Protein AF-A0A3Q9VX87-F1 (afdb_monomer)

Secondary structure (DSSP, 8-state):
-HHHHHHHHHHHHHHTT-HHHHHHHHTTEEETTEESS-TT-HHHHIIIIIHHHHHHHHHHHHHHHHHHHHHHHHHHT-----GGGGGGTTS-HHHHHHHHHHHHHHHHHHHHHHHHH-PPPGGGBGGGT-SB----HHHHHHHT-S---SS-HHHHHHHTTHHHHH-GGGGGGHHHHHHHHHHHHHHHHHHHHHTTS--HHHHHHHHHHHHHHHHHHHHHHHPPEEEE-SSSEEEEEETTEEEEEEES-S-GGG-EEEE-GGGS-HHHHHHHHHHT-PPPHHHHHHHHHHHS-TT-SEEEEEEE-

Structure (mmCIF, N/CA/C/O backbone):
data_AF-A0A3Q9VX87-F1
#
_entry.id   AF-A0A3Q9VX87-F1
#
loop_
_atom_site.group_PDB
_atom_site.id
_atom_site.type_symbol
_atom_site.label_atom_id
_atom_site.label_alt_id
_atom_site.label_comp_id
_atom_site.label_asym_id
_atom_site.label_entity_id
_atom_site.label_seq_id
_atom_site.pdbx_PDB_ins_code
_atom_site.Cartn_x
_atom_site.Cartn_y
_atom_site.Cartn_z
_atom_site.occupancy
_atom_site.B_iso_or_equiv
_atom_site.auth_seq_id
_atom_site.auth_comp_id
_atom_site.auth_asym_id
_atom_site.auth_atom_id
_atom_site.pdbx_PDB_model_num
ATOM 1 N N . MET A 1 1 ? -7.390 -12.840 5.428 1.00 57.09 1 MET A N 1
ATOM 2 C CA . MET A 1 1 ? -5.946 -12.594 5.619 1.00 57.09 1 MET A CA 1
ATOM 3 C C . MET A 1 1 ? -5.141 -13.527 4.723 1.00 57.09 1 MET A C 1
ATOM 5 O O . MET A 1 1 ? -4.412 -13.028 3.883 1.00 57.09 1 MET A O 1
ATOM 9 N N . SER A 1 2 ? -5.368 -14.841 4.815 1.00 68.62 2 SER A N 1
ATOM 10 C CA . SER A 1 2 ? -4.635 -15.887 4.084 1.00 68.62 2 SER A CA 1
ATOM 11 C C . SER A 1 2 ? -4.649 -15.715 2.561 1.00 68.62 2 SER A C 1
ATOM 13 O O . SER A 1 2 ? -3.594 -15.738 1.949 1.00 68.62 2 SER A O 1
ATOM 15 N N . ILE A 1 3 ? -5.811 -15.437 1.955 1.00 76.81 3 ILE A N 1
ATOM 16 C CA . ILE A 1 3 ? -5.935 -15.341 0.488 1.00 76.81 3 ILE A CA 1
ATOM 17 C C . ILE A 1 3 ? -5.057 -14.226 -0.093 1.00 76.81 3 ILE A C 1
ATOM 19 O O . ILE A 1 3 ? -4.325 -14.470 -1.034 1.00 76.81 3 ILE A O 1
ATOM 23 N N . ALA A 1 4 ? -5.073 -13.015 0.469 1.00 72.19 4 ALA A N 1
ATOM 24 C CA . ALA A 1 4 ? -4.311 -11.899 -0.100 1.00 72.19 4 ALA A CA 1
ATOM 25 C C . ALA A 1 4 ? -2.791 -12.082 0.025 1.00 72.19 4 ALA A C 1
ATOM 27 O O . ALA A 1 4 ? -2.058 -11.681 -0.871 1.00 72.19 4 ALA A O 1
ATOM 28 N N . LEU A 1 5 ? -2.326 -12.702 1.114 1.00 77.62 5 LEU A N 1
ATOM 29 C CA . LEU A 1 5 ? -0.911 -13.032 1.280 1.00 77.62 5 LEU A CA 1
ATOM 30 C C . LEU A 1 5 ? -0.486 -14.141 0.311 1.00 77.62 5 LEU A C 1
ATOM 32 O O . LEU A 1 5 ? 0.547 -14.015 -0.334 1.00 77.62 5 LEU A O 1
ATOM 36 N N . VAL A 1 6 ? -1.308 -15.184 0.159 1.00 82.75 6 VAL A N 1
ATOM 37 C CA . VAL A 1 6 ? -1.086 -16.239 -0.840 1.00 82.75 6 VAL A CA 1
ATOM 38 C C . VAL A 1 6 ? -1.051 -15.638 -2.240 1.00 82.75 6 VAL A C 1
ATOM 40 O O . VAL A 1 6 ? -0.129 -15.917 -2.990 1.00 82.75 6 VAL A O 1
ATOM 43 N N . MET A 1 7 ? -1.984 -14.745 -2.566 1.00 78.00 7 MET A N 1
ATOM 44 C CA . MET A 1 7 ? -1.993 -14.045 -3.848 1.00 78.00 7 MET A CA 1
ATOM 45 C C . MET A 1 7 ? -0.753 -13.169 -4.038 1.00 78.00 7 MET A C 1
ATOM 47 O O . MET A 1 7 ? -0.241 -13.132 -5.145 1.00 78.00 7 MET A O 1
ATOM 51 N N . ALA A 1 8 ? -0.234 -12.513 -2.992 1.00 80.00 8 ALA A N 1
ATOM 52 C CA . ALA A 1 8 ? 1.014 -11.750 -3.083 1.00 80.00 8 ALA A CA 1
ATOM 53 C C . ALA A 1 8 ? 2.216 -12.660 -3.390 1.00 80.00 8 ALA A C 1
ATOM 55 O O . ALA A 1 8 ? 3.060 -12.309 -4.212 1.00 80.00 8 ALA A O 1
ATOM 56 N N . ILE A 1 9 ? 2.276 -13.835 -2.754 1.00 84.00 9 ILE A N 1
ATOM 57 C CA . ILE A 1 9 ? 3.324 -14.838 -2.990 1.00 84.00 9 ILE A CA 1
ATOM 58 C C . ILE A 1 9 ? 3.208 -15.387 -4.409 1.00 84.00 9 ILE A C 1
ATOM 60 O O . ILE A 1 9 ? 4.191 -15.374 -5.136 1.00 84.00 9 ILE A O 1
ATOM 64 N N . VAL A 1 10 ? 2.010 -15.803 -4.826 1.00 82.38 10 VAL A N 1
ATOM 65 C CA . VAL A 1 10 ? 1.752 -16.279 -6.190 1.00 82.38 10 VAL A CA 1
ATOM 66 C C . VAL A 1 10 ? 2.112 -15.194 -7.199 1.00 82.38 10 VAL A C 1
ATOM 68 O O . VAL A 1 10 ? 2.897 -15.465 -8.088 1.00 82.38 10 VAL A O 1
ATOM 71 N N . ALA A 1 11 ? 1.644 -13.956 -7.018 1.00 80.25 11 ALA A N 1
ATOM 72 C CA . ALA A 1 11 ? 1.980 -12.837 -7.895 1.00 80.25 11 ALA A CA 1
ATOM 73 C C . ALA A 1 11 ? 3.488 -12.577 -7.953 1.00 80.25 11 ALA A C 1
ATOM 75 O O . ALA A 1 11 ? 4.000 -12.285 -9.023 1.00 80.25 11 ALA A O 1
ATOM 76 N N . THR A 1 12 ? 4.209 -12.719 -6.839 1.00 84.44 12 THR A N 1
ATOM 77 C CA . THR A 1 12 ? 5.676 -12.640 -6.855 1.00 84.44 12 THR A CA 1
ATOM 78 C C . THR A 1 12 ? 6.246 -13.777 -7.695 1.00 84.44 12 THR A C 1
ATOM 80 O O . THR A 1 12 ? 6.960 -13.518 -8.642 1.00 84.44 12 THR A O 1
ATOM 83 N N . LEU A 1 13 ? 5.862 -15.024 -7.434 1.00 82.44 13 LEU A N 1
ATOM 84 C CA . LEU A 1 13 ? 6.409 -16.189 -8.134 1.00 82.44 13 LEU A CA 1
ATOM 85 C C . LEU A 1 13 ? 6.035 -16.263 -9.622 1.00 82.44 13 LEU A C 1
ATOM 87 O O . LEU A 1 13 ? 6.765 -16.878 -10.392 1.00 82.44 13 LEU A O 1
ATOM 91 N N . THR A 1 14 ? 4.890 -15.704 -10.022 1.00 78.19 14 THR A N 1
ATOM 92 C CA . THR A 1 14 ? 4.376 -15.818 -11.395 1.00 78.19 14 THR A CA 1
ATOM 93 C C . THR A 1 14 ? 4.560 -14.560 -12.228 1.00 78.19 14 THR A C 1
ATOM 95 O O . THR A 1 14 ? 4.571 -14.667 -13.450 1.00 78.19 14 THR A O 1
ATOM 98 N N . LEU A 1 15 ? 4.601 -13.372 -11.610 1.00 76.06 15 LEU A N 1
ATOM 99 C CA . LEU A 1 15 ? 4.696 -12.099 -12.336 1.00 76.06 15 LEU A CA 1
ATOM 100 C C . LEU A 1 15 ? 6.095 -11.499 -12.283 1.00 76.06 15 LEU A C 1
ATOM 102 O O . LEU A 1 15 ? 6.501 -10.903 -13.278 1.00 76.06 15 LEU A O 1
ATOM 106 N N . GLU A 1 16 ? 6.817 -11.645 -11.168 1.00 75.38 16 GLU A N 1
ATOM 107 C CA . GLU A 1 16 ? 8.215 -11.216 -11.097 1.00 75.38 16 GLU A CA 1
ATOM 108 C C . GLU A 1 16 ? 9.022 -12.098 -12.055 1.00 75.38 16 GLU A C 1
ATOM 110 O O . GLU A 1 16 ? 8.957 -13.324 -11.991 1.00 75.38 16 GLU A O 1
ATOM 115 N N . HIS A 1 17 ? 9.695 -11.461 -13.011 1.00 73.50 17 HIS A N 1
ATOM 116 C CA . HIS A 1 17 ? 10.362 -12.115 -14.140 1.00 73.50 17 HIS A CA 1
ATOM 117 C C . HIS A 1 17 ? 9.442 -12.709 -15.231 1.00 73.50 17 HIS A C 1
ATOM 119 O O . HIS A 1 17 ? 9.860 -13.542 -16.037 1.00 73.50 17 HIS A O 1
ATOM 125 N N . SER A 1 18 ? 8.179 -12.279 -15.299 1.00 76.81 18 SER A N 1
ATOM 126 C CA . SER A 1 18 ? 7.284 -12.669 -16.395 1.00 76.81 18 SER A CA 1
ATOM 127 C C . SER A 1 18 ? 7.492 -11.813 -17.648 1.00 76.81 18 SER A C 1
ATOM 129 O O . SER A 1 18 ? 7.811 -10.628 -17.573 1.00 76.81 18 SER A O 1
ATOM 131 N N . GLN A 1 19 ? 7.189 -12.381 -18.820 1.00 85.19 19 GLN A N 1
ATOM 132 C CA . GLN A 1 19 ? 7.123 -11.622 -20.080 1.00 85.19 19 GLN A CA 1
ATOM 133 C C . GLN A 1 19 ? 6.122 -10.455 -20.010 1.00 85.19 19 GLN A C 1
ATOM 135 O O . GLN A 1 19 ? 6.268 -9.479 -20.735 1.00 85.19 19 GLN A O 1
ATOM 140 N N . ILE A 1 20 ? 5.136 -10.516 -19.106 1.00 89.44 20 ILE A N 1
ATOM 141 C CA . ILE A 1 20 ? 4.140 -9.455 -18.914 1.00 89.44 20 ILE A CA 1
ATOM 142 C C . ILE A 1 20 ? 4.807 -8.165 -18.424 1.00 89.44 20 ILE A C 1
ATOM 144 O O . ILE A 1 20 ? 4.447 -7.087 -18.888 1.00 89.44 20 ILE A O 1
ATOM 148 N N . ASP A 1 21 ? 5.786 -8.261 -17.520 1.00 92.75 21 ASP A N 1
ATOM 149 C CA . ASP A 1 21 ? 6.513 -7.087 -17.031 1.00 92.75 21 ASP A CA 1
ATOM 150 C C . ASP A 1 21 ? 7.258 -6.384 -18.170 1.00 92.75 21 ASP A C 1
ATOM 152 O O . ASP A 1 21 ? 7.185 -5.160 -18.286 1.00 92.75 21 ASP A O 1
ATOM 156 N N . LEU A 1 22 ? 7.904 -7.160 -19.045 1.00 93.44 22 LEU A N 1
ATOM 157 C CA . LEU A 1 22 ? 8.604 -6.639 -20.217 1.00 93.44 22 LEU A CA 1
ATOM 158 C C . LEU A 1 22 ? 7.633 -6.026 -21.230 1.00 93.44 22 LEU A C 1
ATOM 160 O O . LEU A 1 22 ? 7.837 -4.890 -21.643 1.00 93.44 22 LEU A O 1
ATOM 164 N N . MET A 1 23 ? 6.547 -6.729 -21.565 1.00 93.75 23 MET A N 1
ATOM 165 C CA . MET A 1 23 ? 5.523 -6.248 -22.502 1.00 93.75 23 MET A CA 1
ATOM 166 C C . MET A 1 23 ? 4.892 -4.929 -22.049 1.00 93.75 23 MET A C 1
ATOM 168 O O . MET A 1 23 ? 4.668 -4.035 -22.858 1.00 93.75 23 MET A O 1
ATOM 172 N N . VAL A 1 24 ? 4.586 -4.800 -20.755 1.00 95.12 24 VAL A N 1
ATOM 173 C CA . VAL A 1 24 ? 3.974 -3.581 -20.213 1.00 95.12 24 VAL A CA 1
ATOM 174 C C . VAL A 1 24 ? 4.992 -2.447 -20.112 1.00 95.12 24 VAL A C 1
ATOM 176 O O . VAL A 1 24 ? 4.632 -1.298 -20.347 1.00 95.12 24 VAL A O 1
ATOM 179 N N . ALA A 1 25 ? 6.250 -2.740 -19.771 1.00 95.19 25 ALA A N 1
ATOM 180 C CA . ALA A 1 25 ? 7.308 -1.731 -19.765 1.00 95.19 25 ALA A CA 1
ATOM 181 C C . ALA A 1 25 ? 7.586 -1.183 -21.173 1.00 95.19 25 ALA A C 1
ATOM 183 O O . ALA A 1 25 ? 7.759 0.026 -21.323 1.00 95.19 25 ALA A O 1
ATOM 184 N N . ASP A 1 26 ? 7.547 -2.045 -22.190 1.00 95.00 26 ASP A N 1
ATOM 185 C CA . ASP A 1 26 ? 7.757 -1.677 -23.593 1.00 95.00 26 ASP A CA 1
ATOM 186 C C . ASP A 1 26 ? 6.730 -0.647 -24.094 1.00 95.00 26 ASP A C 1
ATOM 188 O O . ASP A 1 26 ? 7.086 0.282 -24.809 1.00 95.00 26 ASP A O 1
ATOM 192 N N . TRP A 1 27 ? 5.478 -0.690 -23.614 1.00 96.44 27 TRP A N 1
ATOM 193 C CA . TRP A 1 27 ? 4.467 0.334 -23.937 1.00 96.44 27 TRP A CA 1
ATOM 194 C C . TRP A 1 27 ? 4.854 1.760 -23.519 1.00 96.44 27 TRP A C 1
ATOM 196 O O . TRP A 1 27 ? 4.300 2.727 -24.047 1.00 96.44 27 TRP A O 1
ATOM 206 N N . PHE A 1 28 ? 5.753 1.907 -22.543 1.00 96.19 28 PHE A N 1
ATOM 207 C CA . PHE A 1 28 ? 6.191 3.204 -22.024 1.00 96.19 28 PHE A CA 1
ATOM 208 C C . PHE A 1 28 ? 7.579 3.619 -22.506 1.00 96.19 28 PHE A C 1
ATOM 210 O O . PHE A 1 28 ? 7.980 4.766 -22.289 1.00 96.19 28 PHE A O 1
ATOM 217 N N . TYR A 1 29 ? 8.312 2.712 -23.136 1.00 96.81 29 TYR A N 1
ATOM 218 C CA . TYR A 1 29 ? 9.659 2.952 -23.611 1.00 96.81 29 TYR A CA 1
ATOM 219 C C . TYR A 1 29 ? 9.627 3.442 -25.066 1.00 96.81 29 TYR A C 1
AT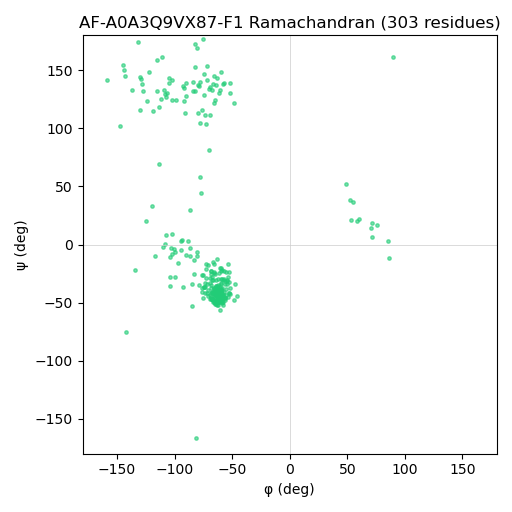OM 221 O O . TYR A 1 29 ? 8.882 2.938 -25.899 1.00 96.81 29 TYR A O 1
ATOM 229 N N . LEU A 1 30 ? 10.402 4.488 -25.362 1.00 96.00 30 LEU A N 1
ATOM 230 C CA . LEU A 1 30 ? 10.398 5.183 -26.657 1.00 96.00 30 LEU A CA 1
ATOM 231 C C . LEU A 1 30 ? 11.659 4.908 -27.495 1.00 96.00 30 LEU A C 1
ATOM 233 O O . LEU A 1 30 ? 11.784 5.449 -28.594 1.00 96.00 30 LEU A O 1
ATOM 237 N N . GLY A 1 31 ? 12.591 4.091 -26.993 1.00 93.56 31 GLY A N 1
ATOM 238 C CA . GLY A 1 31 ? 13.896 3.860 -27.617 1.00 93.56 31 GLY A CA 1
ATOM 239 C C . GLY A 1 31 ? 14.981 4.840 -27.156 1.00 93.56 31 GLY A C 1
ATOM 240 O O . GLY A 1 31 ? 14.694 5.918 -26.630 1.00 93.56 31 GLY A O 1
ATOM 241 N N . MET A 1 32 ? 16.248 4.471 -27.364 1.00 91.56 32 MET A N 1
ATOM 242 C CA . MET A 1 32 ? 17.437 5.280 -27.037 1.00 91.56 32 MET A CA 1
ATOM 243 C C . MET A 1 32 ? 17.493 5.731 -25.564 1.00 91.56 32 MET A C 1
ATOM 245 O O . MET A 1 32 ? 17.875 6.858 -25.254 1.00 91.56 32 MET A O 1
ATOM 249 N N . GLY A 1 33 ? 17.053 4.872 -24.643 1.00 89.19 33 GLY A N 1
ATOM 250 C CA . GLY A 1 33 ? 16.985 5.160 -23.206 1.00 89.19 33 GLY A CA 1
ATOM 251 C C . GLY A 1 33 ? 15.893 6.160 -22.802 1.00 89.19 33 GLY A C 1
ATOM 252 O O . GLY A 1 33 ? 15.823 6.561 -21.635 1.00 89.19 33 GLY A O 1
ATOM 253 N N . HIS A 1 34 ? 15.026 6.575 -23.730 1.00 92.62 34 HIS A N 1
ATOM 254 C CA . HIS A 1 34 ? 13.935 7.498 -23.446 1.00 92.62 34 HIS A CA 1
ATOM 255 C C . HIS A 1 34 ? 12.652 6.770 -23.043 1.00 92.62 34 HIS A C 1
ATOM 257 O O . HIS A 1 34 ? 12.254 5.764 -23.623 1.00 92.62 34 HIS A O 1
ATOM 263 N N . TRP A 1 35 ? 11.978 7.339 -22.048 1.00 95.62 35 TRP A N 1
ATOM 264 C CA . TRP A 1 35 ? 10.693 6.881 -21.528 1.00 95.62 35 TRP A CA 1
ATOM 265 C C . TRP A 1 35 ? 9.627 7.942 -21.788 1.00 95.62 35 TRP A C 1
ATOM 267 O O . TRP A 1 35 ? 9.942 9.122 -21.959 1.00 95.62 35 TRP A O 1
ATOM 277 N N . MET A 1 36 ? 8.361 7.532 -21.784 1.00 95.31 36 MET A N 1
ATOM 278 C CA . MET A 1 36 ? 7.211 8.374 -22.120 1.00 95.31 36 MET A CA 1
ATOM 279 C C . MET A 1 36 ? 7.137 9.672 -21.301 1.00 95.31 36 MET A C 1
ATOM 281 O O . MET A 1 36 ? 6.662 10.692 -21.801 1.00 95.31 36 MET A O 1
ATOM 285 N N . VAL A 1 37 ? 7.631 9.666 -20.059 1.00 93.38 37 VAL A N 1
ATOM 286 C CA . VAL A 1 37 ? 7.797 10.880 -19.250 1.00 93.38 37 VAL A CA 1
ATOM 287 C C . VAL A 1 37 ? 9.227 10.972 -18.732 1.00 93.38 37 VAL A C 1
ATOM 289 O O . VAL A 1 37 ? 9.767 10.032 -18.150 1.00 93.38 37 VAL A O 1
ATOM 292 N N . ALA A 1 38 ? 9.835 12.148 -18.886 1.00 89.06 38 ALA A N 1
ATOM 293 C CA . ALA A 1 38 ? 11.139 12.429 -18.304 1.00 89.06 38 ALA A CA 1
ATOM 294 C C . ALA A 1 38 ? 11.043 12.478 -16.771 1.00 89.06 38 ALA A C 1
ATOM 296 O O . ALA A 1 38 ? 10.202 13.187 -16.218 1.00 89.06 38 ALA A O 1
ATOM 297 N N . LYS A 1 39 ? 11.965 11.805 -16.072 1.00 82.81 39 LYS A N 1
ATOM 298 C CA . LYS A 1 39 ? 12.018 11.774 -14.594 1.00 82.81 39 LYS A CA 1
ATOM 299 C C . LYS A 1 39 ? 12.042 13.159 -13.936 1.00 82.81 39 LYS A C 1
ATOM 301 O O . LYS A 1 39 ? 11.594 13.314 -12.807 1.00 82.81 39 LYS A O 1
ATOM 306 N N . GLN A 1 40 ? 12.569 14.157 -14.641 1.00 82.31 40 GLN A N 1
ATOM 307 C CA . GLN A 1 40 ? 12.697 15.545 -14.189 1.00 82.31 40 GLN A CA 1
ATOM 308 C C . GLN A 1 40 ? 11.469 16.425 -14.486 1.00 82.31 40 GLN A C 1
ATOM 310 O O . GLN A 1 40 ? 11.490 17.625 -14.215 1.00 82.31 40 GLN A O 1
ATOM 315 N N . ALA A 1 41 ? 10.394 15.862 -15.046 1.00 88.69 41 ALA A N 1
ATOM 316 C CA . ALA A 1 41 ? 9.173 16.605 -15.327 1.00 88.69 41 ALA A CA 1
ATOM 317 C C . ALA A 1 41 ? 8.458 17.000 -14.023 1.00 88.69 41 ALA A C 1
ATOM 319 O O . ALA A 1 41 ? 7.895 16.161 -13.320 1.00 88.69 41 ALA A O 1
ATOM 320 N N . PHE A 1 42 ? 8.438 18.302 -13.726 1.00 89.50 42 PHE A N 1
ATOM 321 C CA . PHE A 1 42 ? 7.897 18.834 -12.473 1.00 89.50 42 PHE A CA 1
ATOM 322 C C . PHE A 1 42 ? 6.414 18.508 -12.252 1.00 89.50 42 PHE A C 1
ATOM 324 O O . PHE A 1 42 ? 6.038 18.066 -11.170 1.00 89.50 42 PHE A O 1
ATOM 331 N N . LEU A 1 43 ? 5.559 18.740 -13.256 1.00 91.00 43 LEU A N 1
ATOM 332 C CA . LEU A 1 43 ? 4.106 18.658 -13.070 1.00 91.00 43 LEU A CA 1
ATOM 333 C C . LEU A 1 43 ? 3.611 17.213 -12.841 1.00 91.00 43 LEU A C 1
ATOM 335 O O . LEU A 1 43 ? 2.875 17.006 -11.872 1.00 91.00 43 LEU A O 1
ATOM 339 N N . PRO A 1 44 ? 4.029 16.203 -13.635 1.00 90.88 44 PRO A N 1
ATOM 340 C CA . PRO A 1 44 ? 3.718 14.804 -13.346 1.00 90.88 44 PRO A CA 1
ATOM 341 C C . PRO A 1 44 ? 4.273 14.347 -11.996 1.00 90.88 44 PRO A C 1
ATOM 343 O O . PRO A 1 44 ? 3.554 13.694 -11.241 1.00 90.88 44 PRO A O 1
ATOM 346 N N . ASP A 1 45 ? 5.505 14.739 -11.653 1.00 90.88 45 ASP A N 1
ATOM 347 C CA . ASP A 1 45 ? 6.100 14.393 -10.363 1.00 90.88 45 ASP A CA 1
ATOM 348 C C . ASP A 1 45 ? 5.290 14.960 -9.195 1.00 90.88 45 ASP A C 1
ATOM 350 O O . ASP A 1 45 ? 4.938 14.230 -8.267 1.00 90.88 45 ASP A O 1
ATOM 354 N N . LEU A 1 46 ? 4.936 16.245 -9.255 1.00 90.94 46 LEU A N 1
ATOM 355 C CA . LEU A 1 46 ? 4.172 16.909 -8.208 1.00 90.94 46 LEU A CA 1
ATOM 356 C C . LEU A 1 46 ? 2.798 16.260 -8.016 1.00 90.94 46 LEU A C 1
ATOM 358 O O . LEU A 1 46 ? 2.412 15.977 -6.880 1.00 90.94 46 LEU A O 1
ATOM 362 N N . LEU A 1 47 ? 2.068 16.020 -9.106 1.00 91.00 47 LEU A N 1
ATOM 363 C CA . LEU A 1 47 ? 0.695 15.519 -9.048 1.00 91.00 47 LEU A CA 1
ATOM 364 C C . LEU A 1 47 ? 0.619 14.028 -8.720 1.00 91.00 47 LEU A C 1
ATOM 366 O O . LEU A 1 47 ? -0.242 13.621 -7.943 1.00 91.00 47 LEU A O 1
ATOM 370 N N . LEU A 1 48 ? 1.505 13.212 -9.290 1.00 90.88 48 LEU A N 1
ATOM 371 C CA . LEU A 1 48 ? 1.417 11.753 -9.205 1.00 90.88 48 LEU A CA 1
ATOM 372 C C . LEU A 1 48 ? 2.381 11.151 -8.182 1.00 90.88 48 LEU A C 1
ATOM 374 O O . LEU A 1 48 ? 2.275 9.963 -7.883 1.00 90.88 48 LEU A O 1
ATOM 378 N N . TYR A 1 49 ? 3.299 11.937 -7.609 1.00 90.44 49 TYR A N 1
ATOM 379 C CA . TYR A 1 49 ? 4.254 11.425 -6.631 1.00 90.44 49 TYR A CA 1
ATOM 380 C C . TYR A 1 49 ? 4.566 12.374 -5.470 1.00 90.44 49 TYR A C 1
ATOM 382 O O . TYR A 1 49 ? 4.118 12.119 -4.350 1.00 90.44 49 TYR A O 1
ATOM 390 N N . SER A 1 50 ? 5.361 13.425 -5.668 1.00 90.75 50 SER A N 1
ATOM 391 C CA . SER A 1 50 ? 5.941 14.199 -4.567 1.00 90.75 50 SER A CA 1
ATOM 392 C C . SER A 1 50 ? 4.897 14.990 -3.774 1.00 90.75 50 SER A C 1
ATOM 394 O O . SER A 1 50 ? 4.980 15.037 -2.543 1.00 90.75 50 SER A O 1
ATOM 396 N N . GLY A 1 51 ? 3.873 15.544 -4.429 1.00 92.56 51 GLY A N 1
ATOM 397 C CA . GLY A 1 51 ? 2.736 16.187 -3.762 1.00 92.56 51 GLY A CA 1
ATOM 398 C C . GLY A 1 51 ? 1.871 15.185 -2.999 1.00 92.56 51 GLY A C 1
ATOM 399 O O . GLY A 1 51 ? 1.592 15.387 -1.815 1.00 92.56 51 GLY A O 1
ATOM 400 N N . LEU A 1 52 ? 1.534 14.054 -3.627 1.00 93.81 52 LEU A N 1
ATOM 401 C CA . LEU A 1 52 ? 0.780 12.964 -2.994 1.00 93.81 52 LEU A CA 1
ATOM 402 C C . LEU A 1 52 ? 1.509 12.410 -1.760 1.00 93.81 52 LEU A C 1
ATOM 404 O O . LEU A 1 52 ? 0.911 12.247 -0.699 1.00 93.81 52 LEU A O 1
ATOM 408 N N . LYS A 1 53 ? 2.826 12.206 -1.856 1.00 93.19 53 LYS A N 1
ATOM 409 C CA . LYS A 1 53 ? 3.680 11.776 -0.742 1.00 93.19 53 LYS A CA 1
ATOM 410 C C . LYS A 1 53 ? 3.632 12.761 0.428 1.00 93.19 53 LYS A C 1
ATOM 412 O O . LYS A 1 53 ? 3.479 12.335 1.572 1.00 93.19 53 LYS A O 1
ATOM 417 N N . LYS A 1 54 ? 3.743 14.068 0.159 1.00 95.19 54 LYS A N 1
ATOM 418 C CA . LYS A 1 54 ? 3.645 15.114 1.194 1.00 95.19 54 LYS A CA 1
ATOM 419 C C . LYS A 1 54 ? 2.266 15.113 1.857 1.00 95.19 54 LYS A C 1
ATOM 421 O O . LYS A 1 54 ? 2.190 15.202 3.080 1.00 95.19 54 LYS A O 1
ATOM 426 N N . LEU A 1 55 ? 1.194 14.946 1.081 1.00 95.81 55 LEU A N 1
ATOM 427 C CA . LEU A 1 55 ? -0.172 14.867 1.603 1.00 95.81 55 LEU A CA 1
ATOM 428 C C . LEU A 1 55 ? -0.369 13.649 2.518 1.00 95.81 55 LEU A C 1
ATOM 430 O O . LEU A 1 55 ? -0.918 13.782 3.611 1.00 95.81 55 LEU A O 1
ATOM 434 N N . LEU A 1 56 ? 0.121 12.474 2.110 1.00 95.69 56 LEU A N 1
ATOM 435 C CA . LEU A 1 56 ? 0.071 11.256 2.925 1.00 95.69 56 LEU A CA 1
ATOM 436 C C . LEU A 1 56 ? 0.860 11.412 4.231 1.00 95.69 56 LEU A C 1
ATOM 438 O O . LEU A 1 56 ? 0.390 10.996 5.289 1.00 95.69 56 LEU A O 1
ATOM 442 N N . MET A 1 57 ? 2.028 12.058 4.177 1.00 96.00 57 MET A N 1
ATOM 443 C CA . MET A 1 57 ? 2.837 12.350 5.362 1.00 96.00 57 MET A CA 1
ATOM 444 C C . MET A 1 57 ? 2.131 13.332 6.307 1.00 96.00 57 MET A C 1
ATOM 446 O O . MET A 1 57 ? 2.071 13.085 7.510 1.00 96.00 57 MET A O 1
ATOM 450 N N . ALA A 1 58 ? 1.532 14.400 5.775 1.00 97.06 58 ALA A N 1
ATOM 451 C CA . ALA A 1 58 ? 0.737 15.340 6.562 1.00 97.06 58 ALA A CA 1
ATOM 452 C C . ALA A 1 58 ? -0.467 14.647 7.225 1.00 97.06 58 ALA A C 1
ATOM 454 O O . ALA A 1 58 ? -0.736 14.865 8.406 1.00 97.06 58 ALA A O 1
ATOM 455 N N . MET A 1 59 ? -1.150 13.754 6.500 1.00 96.19 59 MET A N 1
ATOM 456 C CA . MET A 1 59 ? -2.245 12.951 7.043 1.00 96.19 59 MET A CA 1
ATOM 457 C C . MET A 1 59 ? -1.766 12.019 8.166 1.00 96.19 59 MET A C 1
ATOM 459 O O . MET A 1 59 ? -2.432 11.920 9.194 1.00 96.19 59 MET A O 1
ATOM 463 N N . LEU A 1 60 ? -0.613 11.362 8.012 1.00 97.00 60 LEU A N 1
ATOM 464 C CA . LEU A 1 60 ? -0.030 10.524 9.062 1.00 97.00 60 LEU A CA 1
ATOM 465 C C . LEU A 1 60 ? 0.264 11.335 10.332 1.00 97.00 60 LEU A C 1
ATOM 467 O O . LEU A 1 60 ? -0.131 10.919 11.420 1.00 97.00 60 LEU A O 1
ATOM 471 N N . ILE A 1 61 ? 0.905 12.501 10.194 1.00 97.56 61 ILE A N 1
ATOM 472 C CA . ILE A 1 61 ? 1.197 13.401 11.321 1.00 97.56 61 ILE A CA 1
ATOM 473 C C . ILE A 1 61 ? -0.107 13.829 12.002 1.00 97.56 61 ILE A C 1
ATOM 475 O O . ILE A 1 61 ? -0.228 13.722 13.221 1.00 97.56 61 ILE A O 1
ATOM 479 N N . TYR A 1 62 ? -1.113 14.237 11.226 1.00 96.19 62 TYR A N 1
ATOM 480 C CA . TYR A 1 62 ? -2.431 14.594 11.747 1.00 96.19 62 TYR A CA 1
ATOM 481 C C . TYR A 1 62 ? -3.069 13.452 12.553 1.00 96.19 62 TYR A C 1
ATOM 483 O O . TYR A 1 62 ? -3.526 13.670 13.676 1.00 96.19 62 TYR A O 1
ATOM 491 N N . LEU A 1 63 ? -3.071 12.225 12.022 1.00 96.06 63 LEU A N 1
ATOM 492 C CA . LEU A 1 63 ? -3.641 11.059 12.705 1.00 96.06 63 LEU A CA 1
ATOM 493 C C . LEU A 1 63 ? -2.860 10.692 13.969 1.00 96.06 63 LEU A C 1
ATOM 495 O O . LEU A 1 63 ? -3.471 10.312 14.968 1.00 96.06 63 LEU A O 1
ATOM 499 N N . LEU A 1 64 ? -1.533 10.825 13.955 1.00 96.44 64 LEU A N 1
ATOM 500 C CA . LEU A 1 64 ? -0.687 10.591 15.124 1.00 96.44 64 LEU A CA 1
ATOM 501 C C . LEU A 1 64 ? -1.025 11.577 16.247 1.00 96.44 64 LEU A C 1
ATOM 503 O O . LEU A 1 64 ? -1.342 11.154 17.359 1.00 96.44 64 LEU A O 1
ATOM 507 N N . VAL A 1 65 ? -1.039 12.878 15.942 1.00 94.94 65 VAL A N 1
ATOM 508 C CA . VAL A 1 65 ? -1.394 13.926 16.910 1.00 94.94 65 VAL A CA 1
ATOM 509 C C . VAL A 1 65 ? -2.823 13.718 17.415 1.00 94.94 65 VAL A C 1
ATOM 511 O O . VAL A 1 65 ? -3.059 13.741 18.622 1.00 94.94 65 VAL A O 1
ATOM 514 N N . ALA A 1 66 ? -3.770 13.408 16.525 1.00 91.62 66 ALA A N 1
ATOM 515 C CA . ALA A 1 66 ? -5.142 13.096 16.912 1.00 91.62 66 ALA A CA 1
ATOM 516 C C . ALA A 1 66 ? -5.242 11.880 17.846 1.00 91.62 66 ALA A C 1
ATOM 518 O O . ALA A 1 66 ? -6.031 11.900 18.792 1.00 91.62 66 ALA A O 1
ATOM 519 N N . THR A 1 67 ? -4.436 10.838 17.616 1.00 92.44 67 THR A N 1
ATOM 520 C CA . THR A 1 67 ? -4.378 9.651 18.484 1.00 92.44 67 THR A CA 1
ATOM 521 C C . THR A 1 67 ? -3.906 10.030 19.886 1.00 92.44 67 THR A C 1
ATOM 523 O O . THR A 1 67 ? -4.550 9.653 20.865 1.00 92.44 67 THR A O 1
ATOM 526 N N . ILE A 1 68 ? -2.825 10.813 19.987 1.00 92.12 68 ILE A N 1
ATOM 527 C CA . ILE A 1 68 ? -2.231 11.249 21.261 1.00 92.12 68 ILE A CA 1
ATOM 528 C C . ILE A 1 68 ? -3.198 12.152 22.033 1.00 92.12 68 ILE A C 1
ATOM 530 O O . ILE A 1 68 ? -3.495 11.882 23.198 1.00 92.12 68 ILE A O 1
ATOM 534 N N . CYS A 1 69 ? -3.737 13.190 21.384 1.00 88.56 69 CYS A N 1
ATOM 535 C CA . CYS A 1 69 ? -4.691 14.105 22.010 1.00 88.56 69 CYS A CA 1
ATOM 536 C C . CYS A 1 69 ? -5.917 13.350 22.521 1.00 88.56 69 CYS A C 1
ATOM 538 O O . CYS A 1 69 ? -6.358 13.553 23.650 1.00 88.56 69 CYS A O 1
ATOM 540 N N . ARG A 1 70 ? -6.455 12.434 21.716 1.00 83.44 70 ARG A N 1
ATOM 541 C CA . ARG A 1 70 ? -7.642 11.685 22.107 1.00 83.44 70 ARG A CA 1
ATOM 542 C C . ARG A 1 70 ? -7.373 10.713 23.253 1.00 83.44 70 ARG A C 1
ATOM 544 O O . ARG A 1 70 ? -8.177 10.659 24.176 1.00 83.44 70 ARG A O 1
ATOM 551 N N . ALA A 1 71 ? -6.241 10.009 23.239 1.00 86.00 71 ALA A N 1
ATOM 552 C CA . ALA A 1 71 ? -5.837 9.146 24.349 1.00 86.00 71 ALA A CA 1
ATOM 553 C C . ALA A 1 71 ? -5.691 9.938 25.661 1.00 86.00 71 ALA A C 1
ATOM 555 O O . ALA A 1 71 ? -6.091 9.469 26.726 1.00 86.00 71 ALA A O 1
ATOM 556 N N . TYR A 1 72 ? -5.171 11.165 25.581 1.00 85.06 72 TYR A N 1
ATOM 557 C CA . TYR A 1 72 ? -5.054 12.065 26.725 1.00 85.06 72 TYR A CA 1
ATOM 558 C C . TYR A 1 72 ? -6.418 12.536 27.255 1.00 85.06 72 TYR A C 1
ATOM 560 O O . TYR A 1 72 ? -6.661 12.476 28.461 1.00 85.06 72 TYR A O 1
ATOM 568 N N . HIS A 1 73 ? -7.320 12.970 26.367 1.00 77.56 73 HIS A N 1
ATOM 569 C CA . HIS A 1 73 ? -8.668 13.413 26.739 1.00 77.56 73 HIS A CA 1
ATOM 570 C C . HIS A 1 73 ? -9.521 12.274 27.315 1.00 77.56 73 HIS A C 1
ATOM 572 O O . HIS A 1 73 ? -10.172 12.479 28.338 1.00 77.56 73 HIS A O 1
ATOM 578 N N . GLU A 1 74 ? -9.465 11.072 26.725 1.00 75.56 74 GLU A N 1
ATOM 579 C CA . GLU A 1 74 ? -10.157 9.881 27.245 1.00 75.56 74 GLU A CA 1
ATOM 580 C C . GLU A 1 74 ? -9.668 9.518 28.657 1.00 75.56 74 GLU A C 1
ATOM 582 O O . GLU A 1 74 ? -10.483 9.196 29.517 1.00 75.56 74 GLU A O 1
ATOM 587 N N . LYS A 1 75 ? -8.363 9.648 28.941 1.00 75.88 75 LYS A N 1
ATOM 588 C CA . LYS A 1 75 ? -7.807 9.395 30.282 1.00 75.88 75 LYS A CA 1
ATOM 589 C C . LYS A 1 75 ? -8.235 10.440 31.321 1.00 75.88 75 LYS A C 1
ATOM 591 O O . LYS A 1 75 ? -8.365 10.103 32.493 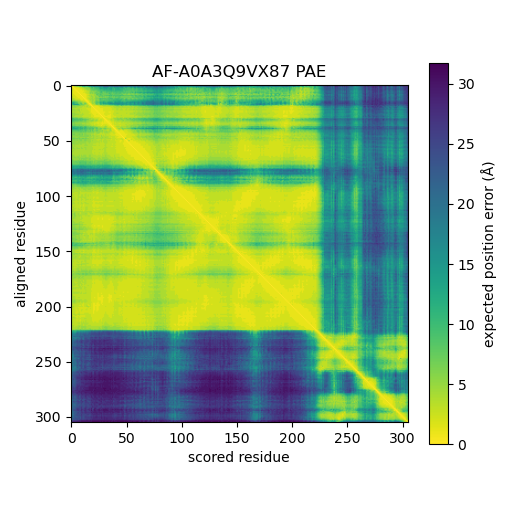1.00 75.88 75 LYS A O 1
ATOM 596 N N . LYS A 1 76 ? -8.419 11.700 30.913 1.00 74.38 76 LYS A N 1
ATOM 597 C CA . LYS A 1 76 ? -8.800 12.807 31.809 1.00 74.38 76 LYS A CA 1
ATOM 598 C C . LYS A 1 76 ? -10.311 13.013 31.961 1.00 74.38 76 LYS A C 1
ATOM 600 O O . LYS A 1 76 ? -10.706 13.812 32.799 1.00 74.38 76 LYS A O 1
ATOM 605 N N . GLY A 1 77 ? -11.142 12.338 31.164 1.00 68.19 77 GLY A N 1
ATOM 606 C CA . GLY A 1 77 ? -12.597 12.542 31.167 1.00 68.19 77 GLY A CA 1
ATOM 607 C C . GLY A 1 77 ? -13.042 13.891 30.585 1.00 68.19 77 GLY A C 1
ATOM 608 O O . GLY A 1 77 ? -14.189 14.290 30.760 1.00 68.19 77 GLY A O 1
ATOM 609 N N . ASN A 1 78 ? -12.154 14.603 29.884 1.00 67.06 78 ASN A N 1
ATOM 610 C CA . ASN A 1 78 ? -12.447 15.929 29.342 1.00 67.06 78 ASN A CA 1
ATOM 611 C C . ASN A 1 78 ? -13.170 15.824 27.997 1.00 67.06 78 ASN A C 1
ATOM 613 O O . ASN A 1 78 ? -12.681 15.159 27.078 1.00 67.06 78 ASN A O 1
ATOM 617 N N . ALA A 1 79 ? -14.262 16.574 27.835 1.00 68.06 79 ALA A N 1
ATOM 618 C CA . ALA A 1 79 ? -14.922 16.729 26.543 1.00 68.06 79 ALA A CA 1
ATOM 619 C C . ALA A 1 79 ? -13.944 17.271 25.480 1.00 68.06 79 ALA A C 1
ATOM 621 O O . ALA A 1 79 ? -13.120 18.151 25.748 1.00 68.06 79 ALA A O 1
ATOM 622 N N . ILE A 1 80 ? -14.020 16.732 24.261 1.00 69.00 80 ILE A N 1
ATOM 623 C CA . ILE A 1 80 ? -13.198 17.185 23.133 1.00 69.00 80 ILE A CA 1
ATOM 624 C C . ILE A 1 80 ? -13.804 18.488 22.601 1.00 69.00 80 ILE A C 1
ATOM 626 O O . ILE A 1 80 ? -14.825 18.464 21.919 1.00 69.00 80 ILE A O 1
ATOM 630 N N . THR A 1 81 ? -13.172 19.624 22.896 1.00 68.19 81 THR A N 1
ATOM 631 C CA . THR A 1 81 ? -13.635 20.959 22.468 1.00 68.19 81 THR A CA 1
ATOM 632 C C . THR A 1 81 ? -12.942 21.469 21.201 1.00 68.19 81 THR A C 1
ATOM 634 O O . THR A 1 81 ? -13.426 22.398 20.553 1.00 68.19 81 THR A O 1
ATOM 637 N N . ALA A 1 82 ? -11.816 20.869 20.804 1.00 74.94 82 ALA A N 1
ATOM 638 C CA . ALA A 1 82 ? -11.039 21.348 19.667 1.00 74.94 82 ALA A CA 1
ATOM 639 C C . ALA A 1 82 ? -11.689 20.971 18.321 1.00 74.94 82 ALA A C 1
ATOM 641 O O . ALA A 1 82 ? -11.751 19.799 17.943 1.00 74.94 82 ALA A O 1
ATOM 642 N N . LYS A 1 83 ? -12.118 21.983 17.553 1.00 79.12 83 LYS A N 1
ATOM 643 C CA . LYS A 1 83 ? -12.819 21.813 16.262 1.00 79.12 83 LYS A CA 1
ATOM 644 C C . LYS A 1 83 ? -12.026 21.006 15.221 1.00 79.12 83 LYS A C 1
ATOM 646 O O . LYS A 1 83 ? -12.622 20.291 14.424 1.00 79.12 83 LYS A O 1
ATOM 651 N N . TRP A 1 84 ? -10.694 21.063 15.237 1.00 80.81 84 TRP A N 1
ATOM 652 C CA . TRP A 1 84 ? -9.845 20.337 14.279 1.00 80.81 84 TRP A CA 1
ATOM 653 C C . TRP A 1 84 ? -9.823 18.808 14.499 1.00 80.81 84 TRP A C 1
ATOM 655 O O . TRP A 1 84 ? -9.473 18.057 13.584 1.00 80.81 84 TRP A O 1
ATOM 665 N N . LEU A 1 85 ? -10.242 18.329 15.679 1.00 78.38 85 LEU A N 1
ATOM 666 C CA . LEU A 1 85 ? -10.411 16.901 15.983 1.00 78.38 85 LEU A CA 1
ATOM 667 C C . LEU A 1 85 ? -11.764 16.350 15.505 1.00 78.38 85 LEU A C 1
ATOM 669 O O . LEU A 1 85 ? -11.928 15.133 15.435 1.00 78.38 85 LEU A O 1
ATOM 673 N N . VAL A 1 86 ? -12.724 17.208 15.138 1.00 73.75 86 VAL A N 1
ATOM 674 C CA . VAL A 1 86 ? -14.085 16.813 14.719 1.00 73.75 86 VAL A CA 1
ATOM 675 C C . VAL A 1 86 ? -14.104 15.759 13.599 1.00 73.75 86 VAL A C 1
ATOM 677 O O . VAL A 1 86 ? -14.866 14.801 13.723 1.00 73.75 86 VAL A O 1
ATOM 680 N N . PRO A 1 87 ? -13.261 15.821 12.547 1.00 76.56 87 PRO A N 1
ATOM 681 C CA . PRO A 1 87 ? -13.260 14.798 11.495 1.00 76.56 87 PRO A CA 1
ATOM 682 C C . PRO A 1 87 ? -12.916 13.386 11.998 1.00 76.56 87 PRO A C 1
ATOM 684 O O . PRO A 1 87 ? -13.308 12.388 11.381 1.00 76.56 87 PRO A O 1
ATOM 687 N N . VAL A 1 88 ? -12.192 13.300 13.121 1.00 80.44 88 VAL A N 1
ATOM 688 C CA . VAL A 1 88 ? -11.672 12.054 13.692 1.00 80.44 88 VAL A CA 1
ATOM 689 C C . VAL A 1 88 ? -12.352 11.619 14.992 1.00 80.44 88 VAL A C 1
ATOM 691 O O . VAL A 1 88 ? -12.075 10.520 15.477 1.00 80.44 88 VAL A O 1
ATOM 694 N N . THR A 1 89 ? -13.306 12.392 15.526 1.00 73.31 89 THR A N 1
ATOM 695 C CA . THR A 1 89 ? -14.079 12.024 16.734 1.00 73.31 89 THR A CA 1
ATOM 696 C C . THR A 1 89 ? -14.850 10.717 16.564 1.00 73.31 89 THR A C 1
ATOM 698 O O . THR A 1 89 ? -14.990 9.958 17.521 1.00 73.31 89 THR A O 1
ATOM 701 N N . LYS A 1 90 ? -15.271 10.388 15.337 1.00 75.94 90 LYS A N 1
ATOM 702 C CA . LYS A 1 90 ? -15.987 9.139 15.021 1.00 75.94 90 LYS A CA 1
ATOM 703 C C . LYS A 1 90 ? -15.159 7.861 15.197 1.00 75.94 90 LYS A C 1
ATOM 705 O O . LYS A 1 90 ? -15.742 6.792 15.352 1.00 75.94 90 LYS A O 1
ATOM 710 N N . PHE A 1 91 ? -13.827 7.944 15.119 1.00 79.00 91 PHE A N 1
ATOM 711 C CA . PHE A 1 91 ? -12.957 6.780 15.325 1.00 79.00 91 PHE A CA 1
ATOM 712 C C . PHE A 1 91 ? -12.889 6.447 16.820 1.00 79.00 91 PHE A C 1
ATOM 714 O O . PHE A 1 91 ? -13.473 7.149 17.626 1.00 79.00 91 PHE A O 1
ATOM 721 N N . ARG A 1 92 ? -12.202 5.389 17.235 1.00 82.44 92 ARG A N 1
ATOM 722 C CA . ARG A 1 92 ? -11.783 5.194 18.642 1.00 82.44 92 ARG A CA 1
ATOM 723 C C . ARG A 1 92 ? -10.266 5.331 18.712 1.00 82.44 92 ARG A C 1
ATOM 725 O O . ARG A 1 92 ? -9.623 5.151 17.681 1.00 82.44 92 ARG A O 1
ATOM 732 N N . VAL A 1 93 ? -9.667 5.562 19.885 1.00 85.50 93 VAL A N 1
ATOM 733 C CA . VAL A 1 93 ? -8.189 5.601 20.009 1.00 85.50 93 VAL A CA 1
ATOM 734 C C . VAL A 1 93 ? -7.545 4.344 19.421 1.00 85.50 93 VAL A C 1
ATOM 736 O O . VAL A 1 93 ? -6.591 4.441 18.658 1.00 85.50 93 VAL A O 1
ATOM 739 N N . ARG A 1 94 ? -8.134 3.165 19.665 1.00 84.81 94 ARG A N 1
ATOM 740 C CA . ARG A 1 94 ? -7.679 1.895 19.073 1.00 84.81 94 ARG A CA 1
ATOM 741 C C . ARG A 1 94 ? -7.767 1.869 17.541 1.00 84.81 94 ARG A C 1
ATOM 743 O O . ARG A 1 94 ? -6.907 1.273 16.904 1.00 84.81 94 ARG A O 1
ATOM 750 N N . GLU A 1 95 ? -8.781 2.503 16.949 1.00 88.62 95 GLU A N 1
ATOM 751 C CA . GLU A 1 95 ? -8.889 2.621 15.487 1.00 88.62 95 GLU A CA 1
ATOM 752 C C . GLU A 1 95 ? -7.854 3.596 14.922 1.00 88.62 95 GLU A C 1
ATOM 754 O O . GLU A 1 95 ? -7.233 3.293 13.910 1.00 88.62 95 GLU A O 1
ATOM 759 N N . LEU A 1 96 ? -7.624 4.732 15.586 1.00 91.00 96 LEU A N 1
ATOM 760 C CA . LEU A 1 96 ? -6.611 5.702 15.166 1.00 91.00 96 LEU A CA 1
ATOM 761 C C . LEU A 1 96 ? -5.195 5.118 15.271 1.00 91.00 96 LEU A C 1
ATOM 763 O O . LEU A 1 96 ? -4.426 5.219 14.320 1.00 91.00 96 LEU A O 1
ATOM 767 N N . ALA A 1 97 ? -4.888 4.417 16.366 1.00 93.75 97 ALA A N 1
ATOM 768 C CA . ALA A 1 97 ? -3.622 3.709 16.540 1.00 93.75 97 ALA A CA 1
ATOM 769 C C . ALA A 1 97 ? -3.401 2.648 15.449 1.00 93.75 97 ALA A C 1
ATOM 771 O O . ALA A 1 97 ? -2.307 2.552 14.901 1.00 93.75 97 ALA A O 1
ATOM 772 N N . TYR A 1 98 ? -4.447 1.897 15.085 1.00 95.38 98 TYR A N 1
ATOM 773 C CA . TYR A 1 98 ? -4.409 0.965 13.955 1.00 95.38 98 TYR A CA 1
ATOM 774 C C . TYR A 1 98 ? -4.081 1.671 12.630 1.00 95.38 98 TYR A C 1
ATOM 776 O O . TYR A 1 98 ? -3.223 1.196 11.884 1.00 95.38 98 TYR A O 1
ATOM 784 N N . LEU A 1 99 ? -4.744 2.796 12.334 1.00 97.38 99 LEU A N 1
ATOM 785 C CA . LEU A 1 99 ? -4.514 3.558 11.104 1.00 97.38 99 LEU A CA 1
ATOM 786 C C . LEU A 1 99 ? -3.071 4.070 11.037 1.00 97.38 99 LEU A C 1
ATOM 788 O O . LEU A 1 99 ? -2.392 3.832 10.043 1.00 97.38 99 LEU A O 1
ATOM 792 N N . VAL A 1 100 ? -2.588 4.710 12.106 1.00 98.19 100 VAL A N 1
ATOM 793 C CA . VAL A 1 100 ? -1.211 5.222 12.208 1.00 98.19 100 VAL A CA 1
ATOM 794 C C . VAL A 1 100 ? -0.197 4.094 12.037 1.00 98.19 100 VAL A C 1
ATOM 796 O O . VAL A 1 100 ? 0.702 4.199 11.206 1.00 98.19 100 VAL A O 1
ATOM 799 N N . LEU A 1 101 ? -0.365 2.990 12.773 1.00 98.00 101 LEU A N 1
ATOM 800 C CA . LEU A 1 101 ? 0.551 1.856 12.697 1.00 98.00 101 LEU A CA 1
ATOM 801 C C . LEU A 1 101 ? 0.575 1.249 11.293 1.00 98.00 101 LEU A C 1
ATOM 803 O O . LEU A 1 101 ? 1.647 0.940 10.790 1.00 98.00 101 LEU A O 1
ATOM 807 N N . THR A 1 102 ? -0.580 1.106 10.640 1.00 97.75 102 THR A N 1
ATOM 808 C CA . THR A 1 102 ? -0.651 0.538 9.285 1.00 97.75 102 THR A CA 1
ATOM 809 C C . THR A 1 102 ? 0.015 1.453 8.257 1.00 97.75 102 THR A C 1
ATOM 811 O O . THR A 1 102 ? 0.765 0.969 7.410 1.00 97.75 102 THR A O 1
ATOM 814 N N . LEU A 1 103 ? -0.207 2.769 8.357 1.00 97.88 103 LEU A N 1
ATOM 815 C CA . LEU A 1 103 ? 0.396 3.774 7.474 1.00 97.88 103 LEU A CA 1
ATOM 816 C C . LEU A 1 103 ? 1.922 3.861 7.601 1.00 97.88 103 LEU A C 1
ATOM 818 O O . LEU A 1 103 ? 2.578 4.257 6.643 1.00 97.88 103 LEU A O 1
ATOM 822 N N . ILE A 1 104 ? 2.481 3.485 8.752 1.00 98.12 104 ILE A N 1
ATOM 823 C CA . ILE A 1 104 ? 3.931 3.373 8.956 1.00 98.12 104 ILE A CA 1
ATOM 824 C C . ILE A 1 104 ? 4.423 2.001 8.488 1.00 98.12 104 ILE A C 1
ATOM 826 O O . ILE A 1 104 ? 5.340 1.906 7.679 1.00 98.12 104 ILE A O 1
ATOM 830 N N . LEU A 1 105 ? 3.800 0.926 8.973 1.00 97.88 105 LEU A N 1
ATOM 831 C CA . LEU A 1 105 ? 4.323 -0.424 8.809 1.00 97.88 105 LEU A CA 1
ATOM 832 C C . LEU A 1 105 ? 4.301 -0.887 7.351 1.00 97.88 105 LEU A C 1
ATOM 834 O O . LEU A 1 105 ? 5.259 -1.516 6.916 1.00 97.88 105 LEU A O 1
ATOM 838 N N . VAL A 1 106 ? 3.240 -0.583 6.593 1.00 97.88 106 VAL A N 1
ATOM 839 C CA . VAL A 1 106 ? 3.124 -1.023 5.192 1.00 97.88 106 VAL A CA 1
ATOM 840 C C . VAL A 1 106 ? 4.273 -0.476 4.335 1.00 97.88 106 VAL A C 1
ATOM 842 O O . VAL A 1 106 ? 5.008 -1.293 3.774 1.00 97.88 106 VAL A O 1
ATOM 845 N N . PRO A 1 107 ? 4.515 0.849 4.258 1.00 97.25 107 PRO A N 1
ATOM 846 C CA . PRO A 1 107 ? 5.632 1.368 3.475 1.00 97.25 107 PRO A CA 1
ATOM 847 C C . PRO A 1 107 ? 6.993 0.933 4.009 1.00 97.25 107 PRO A C 1
ATOM 849 O O . PRO A 1 107 ? 7.883 0.657 3.210 1.00 97.25 107 PRO A O 1
ATOM 852 N N . THR A 1 108 ? 7.160 0.829 5.333 1.00 97.88 108 THR A N 1
ATOM 853 C CA . THR A 1 108 ? 8.419 0.363 5.930 1.00 97.88 108 THR A CA 1
ATOM 854 C C . THR A 1 108 ? 8.735 -1.069 5.515 1.00 97.88 108 THR A C 1
ATOM 856 O O . THR A 1 108 ? 9.832 -1.314 5.030 1.00 97.88 108 THR A O 1
ATOM 859 N N . VAL A 1 109 ? 7.784 -2.002 5.627 1.00 97.50 109 VAL A N 1
ATOM 860 C CA . VAL A 1 109 ? 8.002 -3.403 5.231 1.00 97.50 109 VAL A CA 1
ATOM 861 C C . VAL A 1 109 ? 8.293 -3.510 3.738 1.00 97.50 109 VAL A C 1
ATOM 863 O O . VAL A 1 109 ? 9.242 -4.189 3.355 1.00 97.50 109 VAL A O 1
ATOM 866 N N . VAL A 1 110 ? 7.540 -2.807 2.887 1.00 97.31 110 VAL A N 1
ATOM 867 C CA . VAL A 1 110 ? 7.790 -2.828 1.438 1.00 97.31 110 VAL A CA 1
ATOM 868 C C . VAL A 1 110 ? 9.159 -2.228 1.097 1.00 97.31 110 VAL A C 1
ATOM 870 O O . VAL A 1 110 ? 9.880 -2.787 0.274 1.00 97.31 110 VAL A O 1
ATOM 873 N N . ALA A 1 111 ? 9.555 -1.128 1.742 1.00 96.56 111 ALA A N 1
ATOM 874 C CA . ALA A 1 111 ? 10.873 -0.525 1.552 1.00 96.56 111 ALA A CA 1
ATOM 875 C C . ALA A 1 111 ? 12.009 -1.429 2.055 1.00 96.56 111 ALA A C 1
ATOM 877 O O . ALA A 1 111 ? 13.055 -1.501 1.412 1.00 96.56 111 ALA A O 1
ATOM 878 N N . SER A 1 112 ? 11.805 -2.148 3.161 1.00 96.81 112 SER A N 1
ATOM 879 C CA . SER A 1 112 ? 12.754 -3.147 3.649 1.00 96.81 112 SER A CA 1
ATOM 880 C C . SER A 1 112 ? 12.899 -4.293 2.656 1.00 96.81 112 SER A C 1
ATOM 882 O O . SER A 1 112 ? 14.020 -4.597 2.275 1.00 96.81 112 SER A O 1
ATOM 884 N N . LEU A 1 113 ? 11.796 -4.869 2.162 1.00 94.62 113 LEU A N 1
ATOM 885 C CA . LEU A 1 113 ? 11.844 -5.903 1.120 1.00 94.62 113 LEU A CA 1
ATOM 886 C C . LEU A 1 113 ? 12.599 -5.402 -0.116 1.00 94.62 113 LEU A C 1
ATOM 888 O O . LEU A 1 113 ? 13.516 -6.065 -0.588 1.00 94.62 113 LEU A O 1
ATOM 892 N N . LYS A 1 114 ? 12.299 -4.178 -0.564 1.00 95.38 114 LYS A N 1
ATOM 893 C CA . LYS A 1 114 ? 13.004 -3.512 -1.664 1.00 95.38 114 LYS A CA 1
ATOM 894 C C . LYS A 1 114 ? 14.512 -3.394 -1.439 1.00 95.38 114 LYS A C 1
ATOM 896 O O . LYS A 1 114 ? 15.283 -3.455 -2.392 1.00 95.38 114 LYS A O 1
ATOM 901 N N . ALA A 1 115 ? 14.945 -3.216 -0.194 1.00 93.44 115 ALA A N 1
ATOM 902 C CA . ALA A 1 115 ? 16.358 -3.138 0.142 1.00 93.44 115 ALA A CA 1
ATOM 903 C C . ALA A 1 115 ? 17.086 -4.488 0.056 1.00 93.44 115 ALA A C 1
ATOM 905 O O . ALA A 1 115 ? 18.305 -4.459 -0.087 1.00 93.44 115 ALA A O 1
ATOM 906 N N . TYR A 1 116 ? 16.357 -5.610 0.122 1.00 93.00 116 TYR A N 1
ATOM 907 C CA . TYR A 1 116 ? 16.903 -6.971 0.112 1.00 93.00 116 TYR A CA 1
ATOM 908 C C . TYR A 1 116 ? 16.833 -7.674 -1.246 1.00 93.00 116 TYR A C 1
ATOM 910 O O . TYR A 1 116 ? 17.656 -8.539 -1.504 1.00 93.00 116 TYR A O 1
ATOM 918 N N . THR A 1 117 ? 15.867 -7.346 -2.104 1.00 92.38 117 THR A N 1
ATOM 919 C CA . THR A 1 117 ? 15.625 -8.079 -3.366 1.00 92.38 117 THR A CA 1
ATOM 920 C C . THR A 1 117 ? 16.636 -7.763 -4.466 1.00 92.38 117 THR A C 1
ATOM 922 O O . THR A 1 117 ? 16.833 -8.577 -5.361 1.00 92.38 117 THR A O 1
ATOM 925 N N . HIS A 1 118 ? 17.245 -6.573 -4.431 1.00 92.88 118 HIS A N 1
ATOM 926 C CA . HIS A 1 118 ? 18.217 -6.102 -5.422 1.00 92.88 118 HIS A CA 1
ATOM 927 C C . HIS A 1 118 ? 17.747 -6.172 -6.891 1.00 92.88 118 HIS A C 1
ATOM 929 O O . HIS A 1 118 ? 18.567 -6.210 -7.802 1.00 92.88 118 HIS A O 1
ATOM 935 N N . VAL A 1 119 ? 16.435 -6.219 -7.152 1.00 93.44 119 VAL A N 1
ATOM 936 C CA . VAL A 1 119 ? 15.888 -6.301 -8.519 1.00 93.44 119 VAL A CA 1
ATOM 937 C C . VAL A 1 119 ? 16.114 -4.986 -9.258 1.00 93.44 119 VAL A C 1
ATOM 939 O O . VAL A 1 119 ? 15.815 -3.914 -8.721 1.00 93.44 119 VAL A O 1
ATOM 942 N N . VAL A 1 120 ? 16.586 -5.100 -10.498 1.00 94.44 120 VAL A N 1
ATOM 943 C CA . VAL A 1 120 ? 16.928 -3.986 -11.389 1.00 94.44 120 VAL A CA 1
ATOM 944 C C . VAL A 1 120 ? 15.682 -3.263 -11.904 1.00 94.44 120 VAL A C 1
ATOM 946 O O . VAL A 1 120 ? 14.656 -3.877 -12.199 1.00 94.44 120 VAL A O 1
ATOM 949 N N . CYS A 1 121 ? 15.758 -1.939 -12.000 1.00 95.19 121 CYS A N 1
ATOM 950 C CA . CYS A 1 121 ? 14.714 -1.095 -12.570 1.00 95.19 121 CYS A CA 1
ATOM 951 C C . CYS A 1 121 ? 14.699 -1.219 -14.095 1.00 95.19 121 CYS A C 1
ATOM 953 O O . CYS A 1 121 ? 15.772 -1.275 -14.696 1.00 95.19 121 CYS A O 1
ATOM 955 N N . PRO A 1 122 ? 13.524 -1.120 -14.741 1.00 95.38 122 PRO A N 1
ATOM 956 C CA . PRO A 1 122 ? 13.418 -1.138 -16.199 1.00 95.38 122 PRO A CA 1
ATOM 957 C C . PRO A 1 122 ? 14.404 -0.192 -16.903 1.00 95.38 122 PRO A C 1
ATOM 959 O O . PRO A 1 122 ? 15.140 -0.613 -17.783 1.00 95.38 122 PRO A O 1
ATOM 962 N N . VAL A 1 123 ? 14.507 1.058 -16.446 1.00 96.06 123 VAL A N 1
ATOM 963 C CA . VAL A 1 123 ? 15.402 2.088 -17.010 1.00 96.06 123 VAL A CA 1
ATOM 964 C C . VAL A 1 123 ? 16.897 1.748 -16.964 1.00 96.06 123 VAL A C 1
ATOM 966 O O . VAL A 1 123 ? 17.677 2.351 -17.690 1.00 96.06 123 VAL A O 1
ATOM 969 N N . HIS A 1 124 ? 17.324 0.817 -16.109 1.00 96.19 124 HIS A N 1
ATOM 970 C CA . HIS A 1 124 ? 18.726 0.409 -16.015 1.00 96.19 124 HIS A CA 1
ATOM 971 C C . HIS A 1 124 ? 19.019 -0.900 -16.750 1.00 96.19 124 HIS A C 1
ATOM 973 O O . HIS A 1 124 ? 20.183 -1.293 -16.819 1.00 96.19 124 HIS A O 1
ATOM 979 N N . LEU A 1 125 ? 18.008 -1.565 -17.311 1.00 95.56 125 LEU A N 1
ATOM 980 C CA . LEU A 1 125 ? 18.194 -2.825 -18.017 1.00 95.56 125 LEU A CA 1
ATOM 981 C C . LEU A 1 125 ? 18.757 -2.621 -19.422 1.00 95.56 125 LEU A C 1
ATOM 983 O O . LEU A 1 125 ? 18.290 -1.755 -20.155 1.00 95.56 125 LEU A O 1
ATOM 987 N N . THR A 1 126 ? 19.682 -3.485 -19.839 1.00 95.44 126 THR A N 1
ATOM 988 C CA . THR A 1 126 ? 20.274 -3.473 -21.191 1.00 95.44 126 THR A CA 1
ATOM 989 C C . THR A 1 126 ? 19.243 -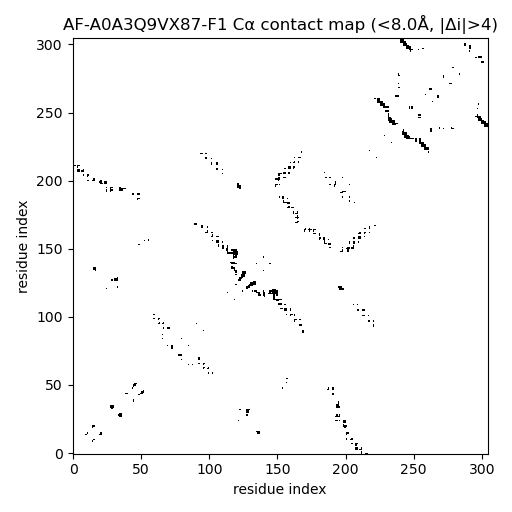3.581 -22.312 1.00 95.44 126 THR A C 1
ATOM 991 O O . THR A 1 126 ? 19.435 -2.997 -23.371 1.00 95.44 126 THR A O 1
ATOM 994 N N . ILE A 1 127 ? 18.126 -4.276 -22.076 1.00 94.56 127 ILE A N 1
ATOM 995 C CA . ILE A 1 127 ? 17.005 -4.374 -23.026 1.00 94.56 127 ILE A CA 1
ATOM 996 C C . ILE A 1 127 ? 16.280 -3.036 -23.268 1.00 94.56 127 ILE A C 1
ATOM 998 O O . ILE A 1 127 ? 15.567 -2.917 -24.255 1.00 94.56 127 ILE A O 1
ATOM 1002 N N . PHE A 1 128 ? 16.469 -2.043 -22.394 1.00 95.88 128 PHE A N 1
ATOM 1003 C CA . PHE A 1 128 ? 15.911 -0.689 -22.498 1.00 95.88 128 PHE A CA 1
ATOM 1004 C C . PHE A 1 128 ? 17.029 0.374 -22.570 1.00 95.88 128 PHE A C 1
ATOM 1006 O O . PHE A 1 128 ? 16.884 1.475 -22.036 1.00 95.88 128 PHE A O 1
ATOM 1013 N N . ASP A 1 129 ? 18.163 0.028 -23.196 1.00 95.88 129 ASP A N 1
ATOM 1014 C CA . ASP A 1 129 ? 19.398 0.833 -23.318 1.00 95.88 129 ASP A CA 1
ATOM 1015 C C . ASP A 1 129 ? 20.085 1.221 -21.995 1.00 95.88 129 ASP A C 1
ATOM 1017 O O . ASP A 1 129 ? 20.863 2.175 -21.926 1.00 95.88 129 ASP A O 1
ATOM 1021 N N . GLY A 1 130 ? 19.817 0.483 -20.921 1.00 95.12 130 GLY A N 1
ATOM 1022 C CA . GLY A 1 130 ? 20.572 0.567 -19.677 1.00 95.12 130 GLY A CA 1
ATOM 1023 C C . GLY A 1 130 ? 21.880 -0.234 -19.712 1.00 95.12 130 GLY A C 1
ATOM 1024 O O . GLY A 1 130 ? 22.350 -0.683 -20.756 1.00 95.12 130 GLY A O 1
ATOM 1025 N N . THR A 1 131 ? 22.483 -0.441 -18.542 1.00 95.69 131 THR A N 1
ATOM 1026 C CA . THR A 1 131 ? 23.802 -1.091 -18.403 1.00 95.69 131 THR A CA 1
ATOM 1027 C C . THR A 1 131 ? 23.772 -2.404 -17.624 1.00 95.69 131 THR A C 1
ATOM 1029 O O . THR A 1 131 ? 24.773 -3.119 -17.594 1.00 95.69 131 THR A O 1
ATOM 1032 N N . LEU A 1 132 ? 22.647 -2.739 -16.988 1.00 94.88 132 LEU A N 1
ATOM 1033 C CA . LEU A 1 132 ? 22.509 -3.901 -16.114 1.00 94.88 132 LEU A CA 1
ATOM 1034 C C . LEU A 1 132 ? 21.730 -5.036 -16.800 1.00 94.88 132 LEU A C 1
ATOM 1036 O O . LEU A 1 132 ? 20.779 -4.777 -17.537 1.00 94.88 132 LEU A O 1
ATOM 1040 N N . PRO A 1 133 ? 22.095 -6.307 -16.564 1.00 92.62 133 PRO A N 1
ATOM 1041 C CA . PRO A 1 133 ? 21.386 -7.437 -17.150 1.00 92.62 133 PRO A CA 1
ATOM 1042 C C . PRO A 1 133 ? 20.008 -7.634 -16.511 1.00 92.62 133 PRO A C 1
ATOM 1044 O O . PRO A 1 133 ? 19.794 -7.331 -15.335 1.00 92.62 133 PRO A O 1
ATOM 1047 N N . TYR A 1 134 ? 19.085 -8.220 -17.274 1.00 90.75 134 TYR A N 1
ATOM 1048 C CA . TYR A 1 134 ? 17.822 -8.708 -16.731 1.00 90.75 134 TYR A CA 1
ATOM 1049 C C . TYR A 1 134 ? 18.038 -10.061 -16.052 1.00 90.75 134 TYR A C 1
ATOM 1051 O O . TYR A 1 134 ? 18.363 -11.044 -16.714 1.00 90.75 134 TYR A O 1
ATOM 1059 N N . LEU A 1 135 ? 17.884 -10.100 -14.727 1.00 89.25 135 LEU A N 1
ATOM 1060 C CA . LEU A 1 135 ? 18.104 -11.287 -13.901 1.00 89.25 135 LEU A CA 1
ATOM 1061 C C . LEU A 1 135 ? 16.838 -11.640 -13.107 1.00 89.25 135 LEU A C 1
ATOM 1063 O O . LEU A 1 135 ? 16.110 -10.729 -12.703 1.00 89.25 135 LEU A O 1
ATOM 1067 N N . PRO A 1 136 ? 16.590 -12.931 -12.826 1.00 87.44 136 PRO A N 1
ATOM 1068 C CA . PRO A 1 136 ? 15.594 -13.339 -11.836 1.00 87.44 136 PRO A CA 1
ATOM 1069 C C . PRO A 1 136 ? 15.917 -12.773 -10.443 1.00 87.44 136 PRO A C 1
ATOM 1071 O O . PRO A 1 136 ? 17.094 -12.665 -10.080 1.00 87.44 136 PRO A O 1
ATOM 1074 N N . MET A 1 137 ? 14.906 -12.484 -9.608 1.00 88.38 137 MET A N 1
ATOM 1075 C CA . MET A 1 137 ? 15.119 -11.921 -8.262 1.00 88.38 137 MET A CA 1
ATOM 1076 C C . MET A 1 137 ? 16.117 -12.713 -7.412 1.00 88.38 137 MET A C 1
ATOM 1078 O O . MET A 1 137 ? 16.954 -12.106 -6.749 1.00 88.38 137 MET A O 1
ATOM 1082 N N . LEU A 1 138 ? 16.064 -14.051 -7.415 1.00 88.50 138 LEU A N 1
ATOM 1083 C CA . LEU A 1 138 ? 16.990 -14.870 -6.617 1.00 88.50 138 LEU A CA 1
ATOM 1084 C C . LEU A 1 138 ? 18.455 -14.635 -7.008 1.00 88.50 138 LEU A C 1
ATOM 1086 O O . LEU A 1 138 ? 19.315 -14.548 -6.130 1.00 88.50 138 LEU A O 1
ATOM 1090 N N . ASP A 1 139 ? 18.731 -14.497 -8.302 1.00 89.81 139 ASP A N 1
ATOM 1091 C CA . ASP A 1 139 ? 20.078 -14.236 -8.803 1.00 89.81 139 ASP A CA 1
ATOM 1092 C C . ASP A 1 139 ? 20.486 -12.787 -8.541 1.00 89.81 139 ASP A C 1
ATOM 1094 O O . ASP A 1 139 ? 21.625 -12.532 -8.151 1.00 89.81 139 ASP A O 1
ATOM 1098 N N . SER A 1 140 ? 19.549 -11.841 -8.653 1.00 89.38 140 SER A N 1
ATOM 1099 C CA . SER A 1 140 ? 19.787 -10.439 -8.292 1.00 89.38 140 SER A CA 1
ATOM 1100 C C . SER A 1 140 ? 20.163 -10.280 -6.814 1.00 89.38 140 SER A C 1
ATOM 1102 O O . SER A 1 140 ? 21.108 -9.560 -6.486 1.00 89.38 140 SER A O 1
ATOM 1104 N N . MET A 1 141 ? 19.478 -11.012 -5.925 1.00 90.12 141 MET A N 1
ATOM 1105 C CA . MET A 1 141 ? 19.786 -11.062 -4.491 1.00 90.12 141 MET A CA 1
ATOM 1106 C C . MET A 1 141 ? 21.162 -11.670 -4.221 1.00 90.12 141 MET A C 1
ATOM 1108 O O . MET A 1 141 ? 21.940 -11.101 -3.462 1.00 90.12 141 MET A O 1
ATOM 1112 N N . ARG A 1 142 ? 21.483 -12.810 -4.847 1.00 92.12 142 ARG A N 1
ATOM 1113 C CA . ARG A 1 142 ? 22.779 -13.491 -4.666 1.00 92.12 142 ARG A CA 1
ATOM 1114 C C . ARG A 1 142 ? 23.950 -12.639 -5.140 1.00 92.12 142 ARG A C 1
ATOM 1116 O O . ARG A 1 142 ? 24.969 -12.575 -4.461 1.00 92.12 142 ARG A O 1
ATOM 1123 N N . ASN A 1 143 ? 23.787 -11.968 -6.276 1.00 89.69 143 ASN A N 1
ATOM 1124 C CA . ASN A 1 143 ? 24.834 -11.158 -6.890 1.00 89.69 143 ASN A CA 1
ATOM 1125 C C . ASN A 1 143 ? 24.882 -9.719 -6.354 1.00 89.69 143 ASN A C 1
ATOM 1127 O O . ASN A 1 143 ? 25.768 -8.965 -6.743 1.00 89.69 143 ASN A O 1
ATOM 1131 N N . THR A 1 144 ? 23.961 -9.337 -5.457 1.00 88.44 144 THR A N 1
ATOM 1132 C CA . THR A 1 144 ? 23.893 -8.003 -4.831 1.00 88.44 144 THR A CA 1
ATOM 1133 C C . THR A 1 144 ? 23.997 -6.877 -5.866 1.00 88.44 144 THR A C 1
ATOM 1135 O O . THR A 1 144 ? 24.834 -5.978 -5.768 1.00 88.44 144 THR A O 1
ATOM 1138 N N . ILE A 1 145 ? 23.151 -6.936 -6.897 1.00 90.56 145 ILE A N 1
ATOM 1139 C CA . ILE A 1 145 ? 23.153 -5.940 -7.975 1.00 90.56 145 ILE A CA 1
ATOM 1140 C C . ILE A 1 145 ? 22.910 -4.537 -7.382 1.00 90.56 145 ILE A C 1
ATOM 1142 O O . ILE A 1 145 ? 22.075 -4.393 -6.478 1.00 90.56 145 ILE A O 1
ATOM 1146 N N . PRO A 1 146 ? 23.621 -3.484 -7.836 1.00 90.06 146 PRO A N 1
ATOM 1147 C CA . PRO A 1 146 ? 23.525 -2.142 -7.259 1.00 90.06 146 PRO A CA 1
ATOM 1148 C C . PRO A 1 146 ? 22.252 -1.391 -7.691 1.00 90.06 146 PRO A C 1
ATOM 1150 O O . PRO A 1 146 ? 22.298 -0.206 -8.007 1.00 90.06 146 PRO A O 1
ATOM 1153 N N . ASP A 1 147 ? 21.101 -2.063 -7.685 1.00 90.69 147 ASP A N 1
ATOM 1154 C CA . ASP A 1 147 ? 19.801 -1.471 -7.975 1.00 90.69 147 ASP A CA 1
ATOM 1155 C C . ASP A 1 147 ? 18.695 -2.113 -7.129 1.00 90.69 147 ASP A C 1
ATOM 1157 O O . ASP A 1 147 ? 18.851 -3.214 -6.603 1.00 90.69 147 ASP A O 1
ATOM 1161 N N . LYS A 1 148 ? 17.606 -1.379 -6.893 1.00 92.44 148 LYS A N 1
ATOM 1162 C CA . LYS A 1 148 ? 16.566 -1.750 -5.923 1.00 92.44 148 LYS A CA 1
ATOM 1163 C C . LYS A 1 148 ? 15.224 -1.253 -6.410 1.00 92.44 148 LYS A C 1
ATOM 1165 O O . LYS A 1 148 ? 14.920 -0.070 -6.241 1.00 92.44 148 LYS A O 1
ATOM 1170 N N . CYS A 1 149 ? 14.399 -2.134 -6.973 1.00 93.50 149 CYS A N 1
ATOM 1171 C CA . CYS A 1 149 ? 13.154 -1.710 -7.622 1.00 93.50 149 CYS A CA 1
ATOM 1172 C C . CYS A 1 149 ? 11.930 -2.556 -7.252 1.00 93.50 149 CYS A C 1
ATOM 1174 O O . CYS A 1 149 ? 10.818 -2.030 -7.314 1.00 93.50 149 CYS A O 1
ATOM 1176 N N . PHE A 1 150 ? 12.105 -3.791 -6.778 1.00 93.69 150 PHE A N 1
ATOM 1177 C CA . PHE A 1 150 ? 11.008 -4.669 -6.355 1.00 93.69 150 PHE A CA 1
ATOM 1178 C C . PHE A 1 150 ? 10.967 -4.839 -4.831 1.00 93.69 150 PHE A C 1
ATOM 1180 O O . PHE A 1 150 ? 11.984 -5.209 -4.272 1.00 93.69 150 PHE A O 1
ATOM 1187 N N . PRO A 1 151 ? 9.844 -4.650 -4.124 1.00 96.00 151 PRO A N 1
ATOM 1188 C CA . PRO A 1 151 ? 8.557 -4.175 -4.613 1.00 96.00 151 PRO A CA 1
ATOM 1189 C C . PRO A 1 151 ? 8.514 -2.635 -4.714 1.00 96.00 151 PRO A C 1
ATOM 1191 O O . PRO A 1 151 ? 9.405 -1.920 -4.241 1.00 96.00 151 PRO A O 1
ATOM 1194 N N . ALA A 1 152 ? 7.441 -2.100 -5.303 1.00 96.56 152 ALA A N 1
ATOM 1195 C CA . ALA A 1 152 ? 7.206 -0.664 -5.474 1.00 96.56 152 ALA A CA 1
ATOM 1196 C C . ALA A 1 152 ? 6.894 0.083 -4.153 1.00 96.56 152 ALA A C 1
ATOM 1198 O O . ALA A 1 152 ? 5.749 0.436 -3.846 1.00 96.56 152 ALA A O 1
ATOM 1199 N N . ALA A 1 153 ? 7.941 0.423 -3.395 1.00 94.19 153 ALA A N 1
ATOM 1200 C CA . ALA A 1 153 ? 7.836 1.178 -2.139 1.00 94.19 153 ALA A CA 1
ATOM 1201 C C . ALA A 1 153 ? 7.083 2.517 -2.273 1.00 94.19 153 ALA A C 1
ATOM 1203 O O . ALA A 1 153 ? 6.347 2.907 -1.367 1.00 94.19 153 ALA A O 1
ATOM 1204 N N . HIS A 1 154 ? 7.195 3.203 -3.412 1.00 92.56 154 HIS A N 1
ATOM 1205 C CA . HIS A 1 154 ? 6.495 4.468 -3.646 1.00 92.56 154 HIS A CA 1
ATOM 1206 C C . HIS A 1 154 ? 4.969 4.294 -3.652 1.00 92.56 154 HIS A C 1
ATOM 1208 O O . HIS A 1 154 ? 4.267 4.974 -2.904 1.00 92.56 154 HIS A O 1
ATOM 1214 N N . ALA A 1 155 ? 4.466 3.338 -4.437 1.00 96.12 155 ALA A N 1
ATOM 1215 C CA . ALA A 1 155 ? 3.037 3.051 -4.543 1.00 96.12 155 ALA A CA 1
ATOM 1216 C C . ALA A 1 155 ? 2.463 2.484 -3.232 1.00 96.12 155 ALA A C 1
ATOM 1218 O O . ALA A 1 155 ? 1.311 2.749 -2.885 1.00 96.12 155 ALA A O 1
ATOM 1219 N N . SER A 1 156 ? 3.284 1.764 -2.454 1.00 97.38 156 SER A N 1
ATOM 1220 C CA . SER A 1 156 ? 2.868 1.188 -1.168 1.00 97.38 156 SER A CA 1
ATOM 1221 C C . SER A 1 156 ? 2.342 2.222 -0.164 1.00 97.38 156 SER A C 1
ATOM 1223 O O . SER A 1 156 ? 1.445 1.905 0.612 1.00 97.38 156 SER A O 1
ATOM 1225 N N . SER A 1 157 ? 2.820 3.473 -0.218 1.00 95.50 157 SER A N 1
ATOM 1226 C CA . SER A 1 157 ? 2.317 4.563 0.635 1.00 95.50 157 SER A CA 1
ATOM 1227 C C . SER A 1 157 ? 0.864 4.921 0.320 1.00 95.50 157 SER A C 1
ATOM 1229 O O . SER A 1 157 ? 0.071 5.131 1.235 1.00 95.50 157 SER A O 1
ATOM 1231 N N . GLY A 1 158 ? 0.491 4.933 -0.964 1.00 96.88 158 GLY A N 1
ATOM 1232 C CA . GLY A 1 158 ? -0.896 5.115 -1.388 1.00 96.88 158 GLY A CA 1
ATOM 1233 C C . GLY A 1 158 ? -1.764 3.918 -1.001 1.00 96.88 158 GLY A C 1
ATOM 1234 O O . GLY A 1 158 ? -2.828 4.088 -0.409 1.00 96.88 158 GLY A O 1
ATOM 1235 N N . PHE A 1 159 ? -1.279 2.695 -1.240 1.00 98.31 159 PHE A N 1
ATOM 1236 C CA . PHE A 1 159 ? -2.012 1.476 -0.883 1.00 98.31 159 PHE A CA 1
ATOM 1237 C C . PHE A 1 159 ? -2.139 1.245 0.632 1.00 98.31 159 PHE A C 1
ATOM 1239 O O . PHE A 1 159 ? -3.088 0.594 1.067 1.00 98.31 159 PHE A O 1
ATOM 1246 N N . ALA A 1 160 ? -1.261 1.811 1.465 1.00 98.06 160 ALA A N 1
ATOM 1247 C CA . ALA A 1 160 ? -1.377 1.743 2.925 1.00 98.06 160 ALA A CA 1
ATOM 1248 C C . ALA A 1 160 ? -2.701 2.339 3.445 1.00 98.06 160 ALA A C 1
ATOM 1250 O O . ALA A 1 160 ? -3.188 1.958 4.512 1.00 98.06 160 ALA A O 1
ATOM 1251 N N . LEU A 1 161 ? -3.348 3.209 2.659 1.00 98.06 161 LEU A N 1
ATOM 1252 C CA . LEU A 1 161 ? -4.689 3.724 2.935 1.00 98.06 161 LEU A CA 1
ATOM 1253 C C . LEU A 1 161 ? -5.782 2.643 2.937 1.00 98.06 161 LEU A C 1
ATOM 1255 O O . LEU A 1 161 ? -6.880 2.907 3.437 1.00 98.06 161 LEU A O 1
ATOM 1259 N N . PHE A 1 162 ? -5.513 1.416 2.467 1.00 96.81 162 PHE A N 1
ATOM 1260 C CA . PHE A 1 162 ? -6.426 0.285 2.665 1.00 96.81 162 PHE A CA 1
ATOM 1261 C C . PHE A 1 162 ? -6.792 0.093 4.137 1.00 96.81 162 PHE A C 1
ATOM 1263 O O . PHE A 1 162 ? -7.887 -0.397 4.415 1.00 96.81 162 PHE A O 1
ATOM 1270 N N . ALA A 1 163 ? -5.958 0.556 5.074 1.00 96.50 163 ALA A N 1
ATOM 1271 C CA . ALA A 1 163 ? -6.280 0.619 6.493 1.00 96.50 163 ALA A CA 1
ATOM 1272 C C . ALA A 1 163 ? -7.684 1.204 6.757 1.00 96.50 163 ALA A C 1
ATOM 1274 O O . ALA A 1 163 ? -8.491 0.626 7.486 1.00 96.50 163 ALA A O 1
ATOM 1275 N N . PHE A 1 164 ? -8.054 2.295 6.080 1.00 94.31 164 PHE A N 1
ATOM 1276 C CA . PHE A 1 164 ? -9.369 2.920 6.245 1.00 94.31 164 PHE A CA 1
ATOM 1277 C C . PHE A 1 164 ? -10.531 2.017 5.814 1.00 94.31 164 PHE A C 1
ATOM 1279 O O . PHE A 1 164 ? -11.609 2.086 6.404 1.00 94.31 164 PHE A O 1
ATOM 1286 N N . ALA A 1 165 ? -10.326 1.136 4.832 1.00 89.69 165 ALA A N 1
ATOM 1287 C CA . ALA A 1 165 ? -11.343 0.186 4.384 1.00 89.69 165 ALA A CA 1
ATOM 1288 C C . ALA A 1 165 ? -11.640 -0.893 5.443 1.00 89.69 165 ALA A C 1
ATOM 1290 O O . ALA A 1 165 ? -12.720 -1.492 5.435 1.00 89.69 165 ALA A O 1
ATOM 1291 N N . PHE A 1 166 ? -10.699 -1.143 6.356 1.00 87.00 166 PHE A N 1
ATOM 1292 C CA . PHE A 1 166 ? -10.841 -2.106 7.447 1.00 87.00 166 PHE A CA 1
ATOM 1293 C C . PHE A 1 166 ? -11.200 -1.466 8.797 1.00 87.00 166 PHE A C 1
ATOM 1295 O O . PHE A 1 166 ? -11.528 -2.193 9.736 1.00 87.00 166 PHE A O 1
ATOM 1302 N N . ALA A 1 167 ? -11.213 -0.132 8.897 1.00 85.56 167 ALA A N 1
ATOM 1303 C CA . ALA A 1 167 ? -11.655 0.575 10.096 1.00 85.56 167 ALA A CA 1
ATOM 1304 C C . ALA A 1 167 ? -13.165 0.336 10.360 1.00 85.56 167 ALA A C 1
ATOM 1306 O O . ALA A 1 167 ? -13.994 0.626 9.486 1.00 85.56 167 ALA A O 1
ATOM 1307 N N . PRO A 1 168 ? -13.569 -0.160 11.550 1.00 81.31 168 PRO A N 1
ATOM 1308 C CA . PRO A 1 168 ? -14.965 -0.490 11.846 1.00 81.31 168 PRO A CA 1
ATOM 1309 C C . PRO A 1 168 ? -15.934 0.687 11.679 1.00 81.31 168 PRO A C 1
ATOM 1311 O O . PRO A 1 168 ? -17.010 0.509 11.100 1.00 81.31 168 PRO A O 1
ATOM 1314 N N . SER A 1 169 ? -15.535 1.888 12.109 1.00 79.94 169 SER A N 1
ATOM 1315 C CA . SER A 1 169 ? -16.310 3.130 11.951 1.00 79.94 169 SER A CA 1
ATOM 1316 C C . SER A 1 169 ? -16.611 3.505 10.492 1.00 79.94 169 SER A C 1
ATOM 1318 O O . SER A 1 169 ? -17.561 4.243 10.226 1.00 79.94 169 SER A O 1
ATOM 1320 N N . LEU A 1 170 ? -15.854 2.974 9.525 1.00 81.50 170 LEU A N 1
ATOM 1321 C CA . LEU A 1 170 ? -16.007 3.260 8.096 1.00 81.50 170 LEU A CA 1
ATOM 1322 C C . LEU A 1 170 ? -16.604 2.105 7.288 1.00 81.50 170 LEU A C 1
ATOM 1324 O O . LEU A 1 170 ? -16.702 2.206 6.065 1.00 81.50 170 LEU A O 1
ATOM 1328 N N . ARG A 1 171 ? -17.080 1.036 7.938 1.00 77.12 171 ARG A N 1
ATOM 1329 C CA . ARG A 1 171 ? -17.577 -0.173 7.257 1.00 77.12 171 ARG A CA 1
ATOM 1330 C C . ARG A 1 171 ? -18.624 0.103 6.169 1.00 77.12 171 ARG A C 1
ATOM 1332 O O . ARG A 1 171 ? -18.588 -0.551 5.132 1.00 77.12 171 ARG A O 1
ATOM 1339 N N . ARG A 1 172 ? -19.523 1.079 6.366 1.00 75.69 172 ARG A N 1
ATOM 1340 C CA . ARG A 1 172 ? -20.550 1.455 5.367 1.00 75.69 172 ARG A CA 1
ATOM 1341 C C . ARG A 1 172 ? -19.970 2.113 4.109 1.00 75.69 172 ARG A C 1
ATOM 1343 O O . ARG A 1 172 ? -20.591 2.047 3.060 1.00 75.69 172 ARG A O 1
ATOM 1350 N N . ARG A 1 173 ? -18.792 2.738 4.202 1.00 81.38 173 ARG A N 1
ATOM 1351 C CA . ARG A 1 173 ? -18.110 3.433 3.093 1.00 81.38 173 ARG A CA 1
ATOM 1352 C C . ARG A 1 173 ? -16.958 2.616 2.502 1.00 81.38 173 ARG A C 1
ATOM 1354 O O . ARG A 1 173 ? -16.201 3.131 1.686 1.00 81.38 173 ARG A O 1
ATOM 1361 N N . ARG A 1 174 ? -16.819 1.347 2.901 1.00 81.62 174 ARG A N 1
ATOM 1362 C CA . ARG A 1 174 ? -15.682 0.490 2.544 1.00 81.62 174 ARG A CA 1
ATOM 1363 C C . ARG A 1 174 ? -15.437 0.409 1.036 1.00 81.62 174 ARG A C 1
ATOM 1365 O O . ARG A 1 174 ? -14.294 0.546 0.625 1.00 81.62 174 ARG A O 1
ATOM 1372 N N . GLY A 1 175 ? -16.487 0.225 0.232 1.00 84.56 175 GLY A N 1
ATOM 1373 C CA . GLY A 1 175 ? -16.362 0.150 -1.229 1.00 84.56 175 GLY A CA 1
ATOM 1374 C C . GLY A 1 175 ? -15.779 1.429 -1.837 1.00 84.56 175 GLY A C 1
ATOM 1375 O O . GLY A 1 175 ? -14.788 1.367 -2.554 1.00 84.56 175 GLY A O 1
ATOM 1376 N N . ALA A 1 176 ? -16.322 2.592 -1.464 1.00 92.12 176 ALA A N 1
ATOM 1377 C CA . ALA A 1 176 ? -15.825 3.888 -1.930 1.00 92.12 176 ALA A CA 1
ATOM 1378 C C . ALA A 1 176 ? -14.364 4.135 -1.519 1.00 92.12 176 ALA A C 1
ATOM 1380 O O . ALA A 1 176 ? -13.571 4.620 -2.318 1.00 92.12 176 ALA A O 1
ATOM 1381 N N . ILE A 1 177 ? -13.990 3.753 -0.293 1.00 93.19 177 ILE A N 1
ATOM 1382 C CA . ILE A 1 177 ? -12.602 3.858 0.173 1.00 93.19 177 ILE A CA 1
ATOM 1383 C C . ILE A 1 177 ? -11.688 2.990 -0.688 1.00 93.19 177 ILE A C 1
ATOM 1385 O O . ILE A 1 177 ? -10.665 3.478 -1.143 1.00 93.19 177 ILE A O 1
ATOM 1389 N N . ILE A 1 178 ? -12.058 1.734 -0.953 1.00 92.94 178 ILE A N 1
ATOM 1390 C CA . ILE A 1 178 ? -11.255 0.840 -1.799 1.00 92.94 178 ILE A CA 1
ATOM 1391 C C . ILE A 1 178 ? -11.034 1.460 -3.180 1.00 92.94 178 ILE A C 1
ATOM 1393 O O . ILE A 1 178 ? -9.900 1.479 -3.637 1.00 92.94 178 ILE A O 1
ATOM 1397 N N . ILE A 1 179 ? -12.071 2.025 -3.805 1.00 97.12 179 ILE A N 1
ATOM 1398 C CA . ILE A 1 179 ? -11.953 2.682 -5.117 1.00 97.12 179 ILE A CA 1
ATOM 1399 C C . ILE A 1 179 ? -10.957 3.850 -5.064 1.00 97.12 179 ILE A C 1
ATOM 1401 O O . ILE A 1 179 ? -10.056 3.921 -5.895 1.00 97.12 179 ILE A O 1
ATOM 1405 N N . VAL A 1 180 ? -11.071 4.731 -4.064 1.00 97.25 180 VAL A N 1
ATOM 1406 C CA . VAL A 1 180 ? -10.158 5.877 -3.903 1.00 97.25 180 VAL A CA 1
ATOM 1407 C C . VAL A 1 180 ? -8.720 5.418 -3.655 1.00 97.25 180 VAL A C 1
ATOM 1409 O O . VAL A 1 180 ? -7.789 5.951 -4.253 1.00 97.25 180 VAL A O 1
ATOM 1412 N N . VAL A 1 181 ? -8.523 4.413 -2.801 1.00 97.25 181 VAL A N 1
ATOM 1413 C CA . VAL A 1 181 ? -7.192 3.867 -2.496 1.00 97.25 181 VAL A CA 1
ATOM 1414 C C . VAL A 1 181 ? -6.571 3.203 -3.718 1.00 97.25 181 VAL A C 1
ATOM 1416 O O . VAL A 1 181 ? -5.388 3.409 -3.983 1.00 97.25 181 VAL A O 1
ATOM 1419 N N . MET A 1 182 ? -7.364 2.449 -4.483 1.00 97.38 182 MET A N 1
ATOM 1420 C CA . MET A 1 182 ? -6.932 1.862 -5.747 1.00 97.38 182 MET A CA 1
ATOM 1421 C C . MET A 1 182 ? -6.494 2.955 -6.719 1.00 97.38 182 MET A C 1
ATOM 1423 O O . MET A 1 182 ? -5.382 2.881 -7.226 1.00 97.38 182 MET A O 1
ATOM 1427 N N . ALA A 1 183 ? -7.309 3.994 -6.916 1.00 96.88 183 ALA A N 1
ATOM 1428 C CA . ALA A 1 183 ? -6.972 5.104 -7.803 1.00 96.88 183 ALA A CA 1
ATOM 1429 C C . ALA A 1 183 ? -5.668 5.806 -7.387 1.00 96.88 183 ALA A C 1
ATOM 1431 O O . ALA A 1 183 ? -4.799 6.019 -8.225 1.00 96.88 183 ALA A O 1
ATOM 1432 N N . LEU A 1 184 ? -5.491 6.111 -6.097 1.00 96.62 184 LEU A N 1
ATOM 1433 C CA . LEU A 1 184 ? -4.286 6.780 -5.592 1.00 96.62 184 LEU A CA 1
ATOM 1434 C C . LEU A 1 184 ? -3.029 5.910 -5.719 1.00 96.62 184 LEU A C 1
ATOM 1436 O O . LEU A 1 184 ? -2.007 6.371 -6.223 1.00 96.62 184 LEU A O 1
ATOM 1440 N N . GLY A 1 185 ? -3.089 4.655 -5.265 1.00 97.56 185 GLY A N 1
ATOM 1441 C CA . GLY A 1 185 ? -1.942 3.749 -5.319 1.00 97.56 185 GLY A CA 1
ATOM 1442 C C . GLY A 1 185 ? -1.530 3.416 -6.754 1.00 97.56 185 GLY A C 1
ATOM 1443 O O . GLY A 1 185 ? -0.339 3.433 -7.066 1.00 97.56 185 GLY A O 1
ATOM 1444 N N . TRP A 1 186 ? -2.503 3.199 -7.646 1.00 97.69 186 TRP A N 1
ATOM 1445 C CA . TRP A 1 186 ? -2.232 2.985 -9.067 1.00 97.69 186 TRP A CA 1
ATOM 1446 C C . TRP A 1 186 ? -1.780 4.251 -9.784 1.00 97.69 186 TRP A C 1
ATOM 1448 O O . TRP A 1 186 ? -0.905 4.144 -10.627 1.00 97.69 186 TRP A O 1
ATOM 1458 N N . ALA A 1 187 ? -2.260 5.445 -9.430 1.00 96.25 187 ALA A N 1
ATOM 1459 C CA . ALA A 1 187 ? -1.722 6.687 -9.992 1.00 96.25 187 ALA A CA 1
ATOM 1460 C C . ALA A 1 187 ? -0.214 6.826 -9.706 1.00 96.25 187 ALA A C 1
ATOM 1462 O O . ALA A 1 187 ? 0.570 7.075 -10.623 1.00 96.25 187 ALA A O 1
ATOM 1463 N N . MET A 1 188 ? 0.205 6.573 -8.459 1.00 96.69 188 MET A N 1
ATOM 1464 C CA . MET A 1 188 ? 1.625 6.571 -8.083 1.00 96.69 188 MET A CA 1
ATOM 1465 C C . MET A 1 188 ? 2.410 5.450 -8.782 1.00 96.69 188 MET A C 1
ATOM 1467 O O . MET A 1 188 ? 3.531 5.673 -9.236 1.00 96.69 188 MET A O 1
ATOM 1471 N N . GLY A 1 189 ? 1.840 4.243 -8.858 1.00 97.12 189 GLY A N 1
ATOM 1472 C CA . GLY A 1 189 ? 2.459 3.091 -9.517 1.00 97.12 189 GLY A CA 1
ATOM 1473 C C . GLY A 1 189 ? 2.636 3.295 -11.020 1.00 97.12 189 GLY A C 1
ATOM 1474 O O . GLY A 1 189 ? 3.745 3.157 -11.525 1.00 97.12 189 GLY A O 1
ATOM 1475 N N . CYS A 1 190 ? 1.578 3.708 -11.721 1.00 96.94 190 CYS A N 1
ATOM 1476 C CA . CYS A 1 190 ? 1.594 4.009 -13.150 1.00 96.94 190 CYS A CA 1
ATOM 1477 C C . CYS A 1 190 ? 2.584 5.113 -13.485 1.00 96.94 190 CYS A C 1
ATOM 1479 O O . CYS A 1 190 ? 3.363 4.939 -14.412 1.00 96.94 190 CYS A O 1
ATOM 1481 N N . TYR A 1 191 ? 2.641 6.193 -12.701 1.00 96.69 191 TYR A N 1
ATOM 1482 C CA . TYR A 1 191 ? 3.676 7.209 -12.890 1.00 96.69 191 TYR A CA 1
ATOM 1483 C C . TYR A 1 191 ? 5.087 6.609 -12.838 1.00 96.69 191 TYR A C 1
ATOM 1485 O O . TYR A 1 191 ? 5.917 6.908 -13.691 1.00 96.69 191 TYR A O 1
ATOM 1493 N N . LYS A 1 192 ? 5.350 5.708 -11.882 1.00 96.12 192 LYS A N 1
ATOM 1494 C CA . LYS A 1 192 ? 6.644 5.025 -11.783 1.00 96.12 192 LYS A CA 1
ATOM 1495 C C . LYS A 1 192 ? 6.914 4.031 -12.919 1.00 96.12 192 LYS A C 1
ATOM 1497 O O . LYS A 1 192 ? 8.076 3.864 -13.271 1.00 96.12 192 LYS A O 1
ATOM 1502 N N . MET A 1 193 ? 5.888 3.421 -13.510 1.00 97.00 193 MET A N 1
ATOM 1503 C CA . MET A 1 193 ? 6.037 2.592 -14.715 1.00 97.00 193 MET A CA 1
ATOM 1504 C C . MET A 1 193 ? 6.340 3.447 -15.953 1.00 97.00 193 MET A C 1
ATOM 1506 O O . MET A 1 193 ? 7.273 3.148 -16.686 1.00 97.00 193 MET A O 1
ATOM 1510 N N . ILE A 1 194 ? 5.624 4.564 -16.125 1.00 96.81 194 ILE A N 1
ATOM 1511 C CA . ILE A 1 194 ? 5.772 5.490 -17.261 1.00 96.81 194 ILE A CA 1
ATOM 1512 C C . ILE A 1 194 ? 7.192 6.075 -17.349 1.00 96.81 194 ILE A C 1
ATOM 1514 O O . ILE A 1 194 ? 7.678 6.324 -18.447 1.00 96.81 194 ILE A O 1
ATOM 1518 N N . ILE A 1 195 ? 7.862 6.291 -16.211 1.00 96.12 195 ILE A N 1
ATOM 1519 C CA . ILE A 1 195 ? 9.252 6.790 -16.157 1.00 96.12 195 ILE A CA 1
ATOM 1520 C C . ILE A 1 195 ? 10.313 5.672 -16.082 1.00 96.12 195 ILE A C 1
ATOM 1522 O O . ILE A 1 195 ? 11.492 5.970 -15.875 1.00 96.12 195 ILE A O 1
ATOM 1526 N N . GLY A 1 196 ? 9.904 4.401 -16.159 1.00 95.38 196 GLY A N 1
ATOM 1527 C CA . GLY A 1 196 ? 10.805 3.243 -16.153 1.00 95.38 196 GLY A CA 1
ATOM 1528 C C . GLY A 1 196 ? 11.404 2.854 -14.799 1.00 95.38 196 GLY A C 1
ATOM 1529 O O . GLY A 1 196 ? 12.394 2.127 -14.752 1.00 95.38 196 GLY A O 1
ATOM 1530 N N . ASP A 1 197 ? 10.845 3.319 -13.680 1.00 95.31 197 ASP A N 1
ATOM 1531 C CA . ASP A 1 197 ? 11.346 2.996 -12.333 1.00 95.31 197 ASP A CA 1
ATOM 1532 C C . ASP A 1 197 ? 10.815 1.650 -11.809 1.00 95.31 197 ASP A C 1
ATOM 1534 O O . ASP A 1 197 ? 11.414 1.037 -10.925 1.00 95.31 197 ASP A O 1
ATOM 1538 N N . HIS A 1 198 ? 9.660 1.186 -12.284 1.00 96.31 198 HIS A N 1
ATOM 1539 C CA . HIS A 1 198 ? 9.015 -0.019 -11.764 1.00 96.31 198 HIS A CA 1
ATOM 1540 C C . HIS A 1 198 ? 8.347 -0.823 -12.877 1.00 96.31 198 HIS A C 1
ATOM 1542 O O . HIS A 1 198 ? 7.771 -0.245 -13.791 1.00 96.31 198 HIS A O 1
ATOM 1548 N N . PHE A 1 199 ? 8.377 -2.149 -12.751 1.00 96.06 199 PHE A N 1
ATOM 1549 C CA . PHE A 1 199 ? 7.525 -3.038 -13.533 1.00 96.06 199 PHE A CA 1
ATOM 1550 C C . PHE A 1 199 ? 6.105 -3.122 -12.948 1.00 96.06 199 PHE A C 1
ATOM 1552 O O . PHE A 1 199 ? 5.844 -2.689 -11.815 1.00 96.06 199 PHE A O 1
ATOM 1559 N N . LEU A 1 200 ? 5.179 -3.719 -13.705 1.00 95.69 200 LEU A N 1
ATOM 1560 C CA . LEU A 1 200 ? 3.797 -3.930 -13.276 1.00 95.69 200 LEU A CA 1
ATOM 1561 C C . LEU A 1 200 ? 3.727 -4.806 -12.020 1.00 95.69 200 LEU A C 1
ATOM 1563 O O . LEU A 1 200 ? 3.053 -4.440 -11.047 1.00 95.69 200 LEU A O 1
ATOM 1567 N N . SER A 1 201 ? 4.464 -5.918 -12.003 1.00 94.69 201 SER A N 1
ATOM 1568 C CA . SER A 1 201 ? 4.528 -6.847 -10.871 1.00 94.69 201 SER A CA 1
ATOM 1569 C C . SER A 1 201 ? 4.936 -6.147 -9.570 1.00 94.69 201 SER A C 1
ATOM 1571 O O . SER A 1 201 ? 4.341 -6.397 -8.519 1.00 94.69 201 SER A O 1
ATOM 1573 N N . HIS A 1 202 ? 5.860 -5.180 -9.629 1.00 95.75 202 HIS A N 1
ATOM 1574 C CA . HIS A 1 202 ? 6.330 -4.434 -8.459 1.00 95.75 202 HIS A CA 1
ATOM 1575 C C . HIS A 1 202 ? 5.181 -3.694 -7.762 1.00 95.75 202 HIS A C 1
ATOM 1577 O O . HIS A 1 202 ? 5.105 -3.654 -6.524 1.00 95.75 202 HIS A O 1
ATOM 1583 N N . THR A 1 203 ? 4.287 -3.108 -8.562 1.00 96.81 203 THR A N 1
ATOM 1584 C CA . THR A 1 203 ? 3.113 -2.358 -8.103 1.00 96.81 203 THR A CA 1
ATOM 1585 C C . THR A 1 203 ? 2.022 -3.302 -7.604 1.00 96.81 203 THR A C 1
ATOM 1587 O O . THR A 1 203 ? 1.506 -3.102 -6.502 1.00 96.81 203 THR A O 1
ATOM 1590 N N . VAL A 1 204 ? 1.718 -4.369 -8.353 1.00 95.62 204 VAL A N 1
ATOM 1591 C CA . VAL A 1 204 ? 0.711 -5.377 -7.972 1.00 95.62 204 VAL A CA 1
ATOM 1592 C C . VAL A 1 204 ? 1.068 -6.046 -6.645 1.00 95.62 204 VAL A C 1
ATOM 1594 O O . VAL A 1 204 ? 0.232 -6.109 -5.741 1.00 95.62 204 VAL A O 1
ATOM 1597 N N . VAL A 1 205 ? 2.316 -6.489 -6.483 1.00 95.00 205 VAL A N 1
ATOM 1598 C CA . VAL A 1 205 ? 2.779 -7.133 -5.246 1.00 95.00 205 VAL A CA 1
ATOM 1599 C C . VAL A 1 205 ? 2.700 -6.157 -4.071 1.00 95.00 205 VAL A C 1
ATOM 1601 O O . VAL A 1 205 ? 2.210 -6.520 -3.003 1.00 95.00 205 VAL A O 1
ATOM 1604 N N . SER A 1 206 ? 3.073 -4.888 -4.271 1.00 96.56 206 SER A N 1
ATOM 1605 C CA . SER A 1 206 ? 2.954 -3.850 -3.233 1.00 96.56 206 SER A CA 1
ATOM 1606 C C . SER A 1 206 ? 1.507 -3.614 -2.795 1.00 96.56 206 SER A C 1
ATOM 1608 O O . SER A 1 206 ? 1.238 -3.475 -1.601 1.00 96.56 206 SER A O 1
ATOM 1610 N N . MET A 1 207 ? 0.564 -3.604 -3.741 1.00 96.81 207 MET A N 1
ATOM 1611 C CA . MET A 1 207 ? -0.871 -3.496 -3.467 1.00 96.81 207 MET A CA 1
ATOM 1612 C C . MET A 1 207 ? -1.382 -4.689 -2.649 1.00 96.81 207 MET A C 1
ATOM 1614 O O . MET A 1 207 ? -2.089 -4.506 -1.653 1.00 96.81 207 MET A O 1
ATOM 1618 N N . MET A 1 208 ? -1.015 -5.911 -3.045 1.00 93.44 208 MET A N 1
ATOM 1619 C CA . MET A 1 208 ? -1.433 -7.134 -2.357 1.00 93.44 208 MET A CA 1
ATOM 1620 C C . MET A 1 208 ? -0.851 -7.225 -0.943 1.00 93.44 208 MET A C 1
ATOM 1622 O O . MET A 1 208 ? -1.587 -7.542 -0.005 1.00 93.44 208 MET A O 1
ATOM 1626 N N . LEU A 1 209 ? 0.430 -6.878 -0.767 1.00 94.38 209 LEU A N 1
ATOM 1627 C CA . LEU A 1 209 ? 1.074 -6.781 0.545 1.00 94.38 209 LEU A CA 1
ATOM 1628 C C . LEU A 1 209 ? 0.365 -5.751 1.430 1.00 94.38 209 LEU A C 1
ATOM 1630 O O . LEU A 1 209 ? -0.014 -6.072 2.556 1.00 94.38 209 LEU A O 1
ATOM 1634 N N . ALA A 1 210 ? 0.101 -4.549 0.911 1.00 96.81 210 ALA A N 1
ATOM 1635 C CA . ALA A 1 210 ? -0.603 -3.503 1.648 1.00 96.81 210 ALA A CA 1
ATOM 1636 C C . ALA A 1 210 ? -2.002 -3.948 2.101 1.00 96.81 210 ALA A C 1
ATOM 1638 O O . ALA A 1 210 ? -2.382 -3.728 3.255 1.00 96.81 210 ALA A O 1
ATOM 1639 N N . TRP A 1 211 ? -2.761 -4.624 1.232 1.00 94.50 211 TRP A N 1
ATOM 1640 C CA . TRP A 1 211 ? -4.061 -5.191 1.588 1.00 94.50 211 TRP A CA 1
ATOM 1641 C C . TRP A 1 211 ? -3.939 -6.284 2.656 1.00 94.50 211 TRP A C 1
ATOM 1643 O O . TRP A 1 211 ? -4.677 -6.264 3.645 1.00 94.50 211 TRP A O 1
ATOM 1653 N N . ALA A 1 212 ? -3.016 -7.237 2.479 1.00 89.38 212 ALA A N 1
ATOM 1654 C CA . ALA A 1 212 ? -2.806 -8.346 3.406 1.00 89.38 212 ALA A CA 1
ATOM 1655 C C . ALA A 1 212 ? -2.405 -7.848 4.801 1.00 89.38 212 ALA A C 1
ATOM 1657 O O . ALA A 1 212 ? -2.999 -8.271 5.796 1.00 89.38 212 ALA A O 1
ATOM 1658 N N . MET A 1 213 ? -1.470 -6.899 4.867 1.00 94.00 213 MET A N 1
ATOM 1659 C CA . MET A 1 213 ? -1.025 -6.260 6.104 1.00 94.00 213 MET A CA 1
ATOM 1660 C C . MET A 1 213 ? -2.144 -5.451 6.760 1.00 94.00 213 MET A C 1
ATOM 1662 O O . MET A 1 213 ? -2.390 -5.618 7.952 1.00 94.00 213 MET A O 1
ATOM 1666 N N . SER A 1 214 ? -2.880 -4.640 5.990 1.00 92.12 214 SER A N 1
ATOM 1667 C CA . SER A 1 214 ? -4.022 -3.873 6.510 1.00 92.12 214 SER A CA 1
ATOM 1668 C C . SER A 1 214 ? -5.085 -4.793 7.109 1.00 92.12 214 SER A C 1
ATOM 1670 O O . SER A 1 214 ? -5.582 -4.533 8.206 1.00 92.12 214 SER A O 1
ATOM 1672 N N . ALA A 1 215 ? -5.405 -5.896 6.424 1.00 88.56 215 ALA A N 1
ATOM 1673 C CA . ALA A 1 215 ? -6.358 -6.896 6.892 1.00 88.56 215 ALA A CA 1
ATOM 1674 C C . ALA A 1 215 ? -5.852 -7.664 8.124 1.00 88.56 215 ALA A C 1
ATOM 1676 O O . ALA A 1 215 ? -6.632 -7.930 9.038 1.00 88.56 215 ALA A O 1
ATOM 1677 N N . GLY A 1 216 ? -4.567 -8.031 8.150 1.00 85.75 216 GLY A N 1
ATOM 1678 C CA . GLY A 1 216 ? -3.947 -8.748 9.264 1.00 85.75 216 GLY A CA 1
ATOM 1679 C C . GLY A 1 216 ? -3.871 -7.897 10.526 1.00 85.75 216 GLY A C 1
ATOM 1680 O O . GLY A 1 216 ? -4.339 -8.317 11.584 1.00 85.75 216 GLY A O 1
ATOM 1681 N N . LEU A 1 217 ? -3.402 -6.654 10.403 1.00 90.50 217 LEU A N 1
ATOM 1682 C CA . LEU A 1 217 ? -3.417 -5.688 11.498 1.00 90.50 217 LEU A CA 1
ATOM 1683 C C . LEU A 1 217 ? -4.847 -5.411 11.973 1.00 90.50 217 LEU A C 1
ATOM 1685 O O . LEU A 1 217 ? -5.086 -5.393 13.176 1.00 90.50 217 LEU A O 1
ATOM 1689 N N . ALA A 1 218 ? -5.824 -5.277 11.069 1.00 87.31 218 ALA A N 1
ATOM 1690 C CA . ALA A 1 218 ? -7.222 -5.095 11.458 1.00 87.31 218 ALA A CA 1
ATOM 1691 C C . ALA A 1 218 ? -7.776 -6.307 12.217 1.00 87.31 218 ALA A C 1
ATOM 1693 O O . ALA A 1 218 ? -8.554 -6.141 13.153 1.00 87.31 218 ALA A O 1
ATOM 1694 N N . TRP A 1 219 ? -7.375 -7.524 11.844 1.00 83.94 219 TRP A N 1
ATOM 1695 C CA . TRP A 1 219 ? -7.754 -8.732 12.572 1.00 83.94 219 TRP A CA 1
ATOM 1696 C C . TRP A 1 219 ? -7.189 -8.733 13.997 1.00 83.94 219 TRP A C 1
ATOM 1698 O O . TRP A 1 219 ? -7.930 -9.038 14.926 1.00 83.94 219 TRP A O 1
ATOM 1708 N N . VAL A 1 220 ? -5.937 -8.307 14.198 1.00 86.06 220 VAL A N 1
ATOM 1709 C CA . VAL A 1 220 ? -5.331 -8.160 15.537 1.00 86.06 220 VAL A CA 1
ATOM 1710 C C . VAL A 1 220 ? -6.002 -7.030 16.335 1.00 86.06 220 VAL A C 1
ATOM 1712 O O . VAL A 1 220 ? -6.390 -7.202 17.494 1.00 86.06 220 VAL A O 1
ATOM 1715 N N . PHE A 1 221 ? -6.194 -5.864 15.716 1.00 85.06 221 PHE A N 1
ATOM 1716 C CA . PHE A 1 221 ? -6.7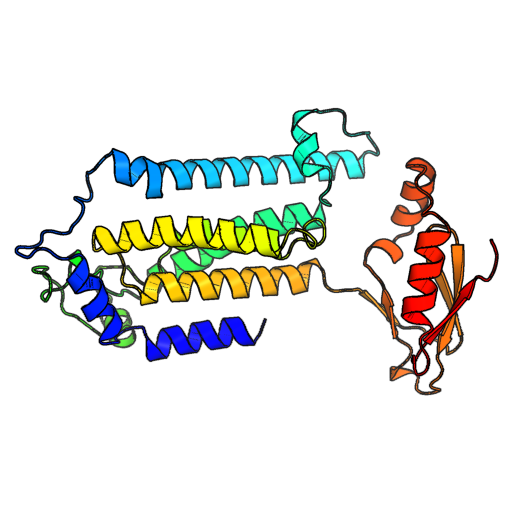35 -4.675 16.375 1.00 85.06 221 PHE A CA 1
ATOM 1717 C C . PHE A 1 221 ? -8.240 -4.734 16.613 1.00 85.06 221 PHE A C 1
ATOM 1719 O O . PHE A 1 221 ? -8.715 -4.097 17.543 1.00 85.06 221 PHE A O 1
ATOM 1726 N N . PHE A 1 222 ? -9.011 -5.477 15.828 1.00 80.31 222 PHE A N 1
ATOM 1727 C CA . PHE A 1 222 ? -10.471 -5.513 15.949 1.00 80.31 222 PHE A CA 1
ATOM 1728 C C . PHE A 1 222 ? -11.016 -6.925 16.142 1.00 80.31 222 PHE A C 1
ATOM 1730 O O . PHE A 1 222 ? -12.209 -7.149 15.917 1.00 80.31 222 PHE A O 1
ATOM 1737 N N . LYS A 1 223 ? -10.170 -7.869 16.585 1.00 69.56 223 LYS A N 1
ATOM 1738 C CA . LYS A 1 223 ? -10.607 -9.205 17.001 1.00 69.56 223 LYS A CA 1
ATOM 1739 C C . LYS A 1 223 ? -11.794 -9.053 17.951 1.00 69.56 223 LYS A C 1
ATOM 1741 O O . LYS A 1 223 ? -11.696 -8.361 18.969 1.00 69.56 223 LYS A O 1
ATOM 1746 N N . LYS A 1 224 ? -12.933 -9.652 17.591 1.00 58.69 224 LYS A N 1
ATOM 1747 C CA . LYS A 1 224 ? -14.077 -9.734 18.503 1.00 58.69 224 LYS A CA 1
ATOM 1748 C C . LYS A 1 224 ? -13.620 -10.530 19.723 1.00 58.69 224 LYS A C 1
ATOM 1750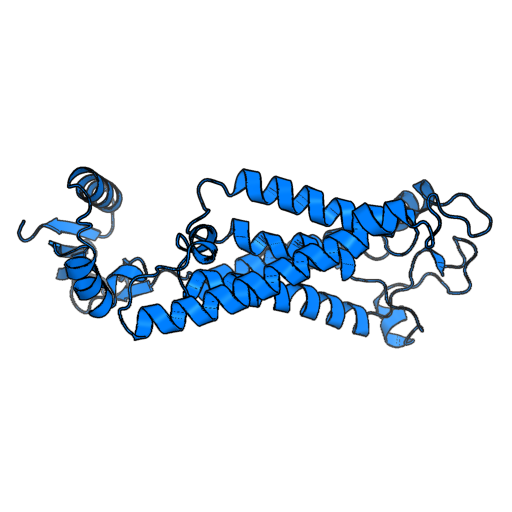 O O . LYS A 1 224 ? -12.992 -11.573 19.558 1.00 58.69 224 LYS A O 1
ATOM 1755 N N . GLY A 1 225 ? -13.877 -10.004 20.916 1.00 56.62 225 GLY A N 1
ATOM 1756 C CA . GLY A 1 225 ? -13.662 -10.776 22.130 1.00 56.62 225 GLY A CA 1
ATOM 1757 C C . GLY A 1 225 ? -14.698 -11.891 22.164 1.00 56.62 225 GLY A C 1
ATOM 1758 O O . GLY A 1 225 ? -15.861 -11.660 21.853 1.00 56.62 225 GLY A O 1
ATOM 1759 N N . GLU A 1 226 ? -14.297 -13.102 22.506 1.00 59.03 226 GLU A N 1
ATOM 1760 C CA . GLU A 1 226 ? -15.251 -14.128 22.911 1.00 59.03 226 GLU A CA 1
ATOM 1761 C C . GLU A 1 226 ? -15.244 -14.150 24.429 1.00 59.03 226 GLU A C 1
ATOM 1763 O O . GLU A 1 226 ? -14.183 -14.268 25.044 1.00 59.03 226 GLU A O 1
ATOM 1768 N N . GLN A 1 227 ? -16.414 -13.979 25.037 1.00 65.25 227 GLN A N 1
ATOM 1769 C CA . GLN A 1 227 ? -16.555 -14.215 26.464 1.00 65.25 227 GLN A CA 1
ATOM 1770 C C . GLN A 1 227 ? -16.953 -15.673 26.636 1.00 65.25 227 GLN A C 1
ATOM 1772 O O . GLN A 1 227 ? -18.024 -16.087 26.190 1.00 65.25 227 GLN A O 1
ATOM 1777 N N . ALA A 1 228 ? -16.052 -16.447 27.234 1.00 73.31 228 ALA A N 1
ATOM 1778 C CA . ALA A 1 228 ? -16.342 -17.802 27.666 1.00 73.31 228 ALA A CA 1
ATOM 1779 C C . ALA A 1 228 ? -17.121 -17.754 28.986 1.00 73.31 228 ALA A C 1
ATOM 1781 O O . ALA A 1 228 ? -16.778 -16.985 29.889 1.00 73.31 228 ALA A O 1
ATOM 1782 N N . PHE A 1 229 ? -18.158 -18.574 29.096 1.00 75.31 229 PHE A N 1
ATOM 1783 C CA . PHE A 1 229 ? -18.955 -18.720 30.306 1.00 75.31 229 PHE A CA 1
ATOM 1784 C C . PHE A 1 229 ? -18.550 -20.002 31.021 1.00 75.31 229 PHE A C 1
ATOM 1786 O O . PHE A 1 229 ? -18.269 -21.017 30.394 1.00 75.31 229 PHE A O 1
ATOM 1793 N N . LYS A 1 230 ? -18.517 -19.949 32.355 1.00 81.94 230 LYS A N 1
ATOM 1794 C CA . LYS A 1 230 ? -18.253 -21.127 33.197 1.00 81.94 230 LYS A CA 1
ATOM 1795 C C . LYS A 1 230 ? -19.496 -22.002 33.400 1.00 81.94 230 LYS A C 1
ATOM 1797 O O . LYS A 1 230 ? -19.394 -23.056 34.013 1.00 81.94 230 LYS A O 1
ATOM 1802 N N . SER A 1 231 ? -20.655 -21.548 32.933 1.00 83.44 231 SER A N 1
ATOM 1803 C CA . SER A 1 231 ? -21.952 -22.189 33.120 1.00 83.44 231 SER A CA 1
ATOM 1804 C C . SER A 1 231 ? -22.822 -22.018 31.877 1.00 83.44 231 SER A C 1
ATOM 1806 O O . SER A 1 231 ? -22.748 -20.989 31.202 1.00 83.44 231 SER A O 1
ATOM 1808 N N . LYS A 1 232 ? -23.698 -23.001 31.636 1.00 83.25 232 LYS A N 1
ATOM 1809 C CA . LYS A 1 232 ? -24.722 -22.988 30.575 1.00 83.25 232 LYS A CA 1
ATOM 1810 C C . LYS A 1 232 ? -25.626 -21.754 30.630 1.00 83.25 232 LYS A C 1
ATOM 1812 O O . LYS A 1 232 ? -26.061 -21.252 29.600 1.00 83.25 232 LYS A O 1
ATOM 1817 N N . ASN A 1 233 ? -25.857 -21.247 31.839 1.00 85.38 233 ASN A N 1
ATOM 1818 C CA . ASN A 1 233 ? -26.612 -20.029 32.086 1.00 85.38 233 ASN A CA 1
ATOM 1819 C C . ASN A 1 233 ? -25.671 -18.946 32.605 1.00 85.38 233 ASN A C 1
ATOM 1821 O O . ASN A 1 233 ? -24.972 -19.145 33.600 1.00 85.38 233 ASN A O 1
ATOM 1825 N N . GLY A 1 234 ? -25.656 -17.797 31.943 1.00 82.88 234 GLY A N 1
ATOM 1826 C CA . GLY A 1 234 ? -24.821 -16.651 32.267 1.00 82.88 234 GLY A CA 1
A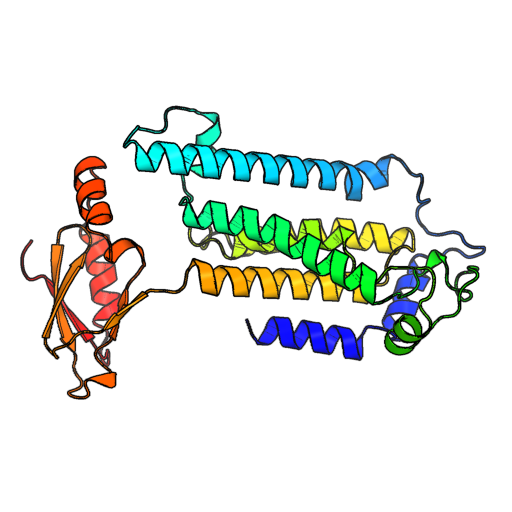TOM 1827 C C . GLY A 1 234 ? -25.608 -15.348 32.297 1.00 82.88 234 GLY A C 1
ATOM 1828 O O . GLY A 1 234 ? -26.792 -15.292 31.963 1.00 82.88 234 GLY A O 1
ATOM 1829 N N . ARG A 1 235 ? -24.930 -14.271 32.695 1.00 80.00 235 ARG A N 1
ATOM 1830 C CA . ARG A 1 235 ? -25.454 -12.906 32.600 1.00 80.00 235 ARG A CA 1
ATOM 1831 C C . ARG A 1 235 ? -24.439 -12.013 31.905 1.00 80.00 235 ARG A C 1
ATOM 1833 O O . ARG A 1 235 ? -23.249 -12.101 32.201 1.00 80.00 235 ARG A O 1
ATOM 1840 N N . ILE A 1 236 ? -24.911 -11.144 31.017 1.00 74.56 236 ILE A N 1
ATOM 1841 C CA . ILE A 1 236 ? -24.099 -10.091 30.397 1.00 74.56 236 ILE A CA 1
ATOM 1842 C C . ILE A 1 236 ? -24.795 -8.747 30.519 1.00 74.56 236 ILE A C 1
ATOM 1844 O O . ILE A 1 236 ? -26.010 -8.652 30.379 1.00 74.56 236 ILE A O 1
ATOM 1848 N N . GLY A 1 237 ? -24.019 -7.695 30.751 1.00 63.81 237 GLY A N 1
ATOM 1849 C CA . GLY A 1 237 ? -24.507 -6.328 30.624 1.00 63.81 237 GLY A CA 1
ATOM 1850 C C . GLY A 1 237 ? -24.293 -5.827 29.199 1.00 63.81 237 GLY A C 1
ATOM 1851 O O . GLY A 1 237 ? -23.170 -5.861 28.702 1.00 63.81 237 GLY A O 1
ATOM 1852 N N . TYR A 1 238 ? -25.337 -5.317 28.552 1.00 60.47 238 TYR A N 1
ATOM 1853 C CA . TYR A 1 238 ? -25.236 -4.634 27.264 1.00 60.47 238 TYR A CA 1
ATOM 1854 C C . TYR A 1 238 ? -25.977 -3.304 27.351 1.00 60.47 238 TYR A C 1
ATOM 1856 O O . TYR A 1 238 ? -27.183 -3.273 27.566 1.00 60.47 238 TYR A O 1
ATOM 1864 N N . TYR A 1 239 ? -25.230 -2.201 27.219 1.00 54.53 239 TYR A N 1
ATOM 1865 C CA . TYR A 1 239 ? -25.776 -0.840 27.277 1.00 54.53 239 TYR A CA 1
ATOM 1866 C C . TYR A 1 239 ? -26.634 -0.541 28.530 1.00 54.53 239 TYR A C 1
ATOM 1868 O O . TYR A 1 239 ? -27.634 0.159 28.450 1.00 54.53 239 TYR A O 1
ATOM 1876 N N . GLY A 1 240 ? -26.240 -1.059 29.699 1.00 53.25 240 GLY A N 1
ATOM 1877 C CA . GLY A 1 240 ? -26.965 -0.853 30.964 1.00 53.25 240 GLY A CA 1
ATOM 1878 C C . GLY A 1 240 ? -28.106 -1.844 31.218 1.00 53.25 240 GLY A C 1
ATOM 1879 O O . GLY A 1 240 ? -28.556 -1.958 32.351 1.00 53.25 240 GLY A O 1
ATOM 1880 N N . THR A 1 241 ? -28.505 -2.629 30.216 1.00 61.06 241 THR A N 1
ATOM 1881 C CA . THR A 1 241 ? -29.492 -3.706 30.358 1.00 61.06 241 THR A CA 1
ATOM 1882 C C . THR A 1 241 ? -28.790 -5.030 30.657 1.00 61.06 241 THR A C 1
ATOM 1884 O O . THR A 1 241 ? -27.776 -5.366 30.036 1.00 61.06 241 THR A O 1
ATOM 1887 N N . VAL A 1 242 ? -29.321 -5.797 31.610 1.00 70.94 242 VAL A N 1
ATOM 1888 C CA . VAL A 1 242 ? -28.804 -7.131 31.943 1.00 70.94 242 VAL A CA 1
ATOM 1889 C C . VAL A 1 242 ? -29.543 -8.176 31.116 1.00 70.94 242 VAL A C 1
ATOM 1891 O O . VAL A 1 242 ? -30.766 -8.291 31.187 1.00 70.94 242 VAL A O 1
ATOM 1894 N N . PHE A 1 243 ? -28.787 -8.964 30.360 1.00 75.75 243 PHE A N 1
ATOM 1895 C CA . PHE A 1 243 ? -29.283 -10.092 29.586 1.00 75.75 243 PHE A CA 1
ATOM 1896 C C . PHE A 1 243 ? -28.909 -11.403 30.264 1.00 75.75 243 PHE A C 1
ATOM 1898 O O . PHE A 1 243 ? -27.779 -11.568 30.732 1.00 75.75 243 PHE A O 1
ATOM 1905 N N . SER A 1 244 ? -29.842 -12.347 30.279 1.00 82.19 244 SER A N 1
ATOM 1906 C CA . SER A 1 244 ? -29.561 -13.752 30.520 1.00 82.19 244 SER A CA 1
ATOM 1907 C C . SER A 1 244 ? -29.046 -14.359 29.227 1.00 82.19 244 SER A C 1
ATOM 1909 O O . SER A 1 244 ? -29.553 -14.063 28.145 1.00 82.19 244 SER A O 1
ATOM 1911 N N . VAL A 1 245 ? -28.008 -15.171 29.359 1.00 85.06 245 VAL A N 1
ATOM 1912 C CA . VAL A 1 245 ? -27.406 -15.938 28.276 1.00 85.06 245 VAL A CA 1
ATOM 1913 C C . VAL A 1 245 ? -27.659 -17.402 28.585 1.00 85.06 245 VAL A C 1
ATOM 1915 O O . VAL A 1 245 ? -27.189 -17.880 29.612 1.00 85.06 245 VAL A O 1
ATOM 1918 N N . GLU A 1 246 ? -28.384 -18.098 27.723 1.00 85.56 246 GLU A N 1
ATOM 1919 C CA . GLU A 1 246 ? -28.656 -19.529 27.844 1.00 85.56 246 GLU A CA 1
ATOM 1920 C C . GLU A 1 246 ? -28.071 -20.249 26.627 1.00 85.56 246 GLU A C 1
ATOM 1922 O O . GLU A 1 246 ? -28.485 -20.019 25.487 1.00 85.56 246 GLU A O 1
ATOM 1927 N N . PHE A 1 247 ? -27.075 -21.101 26.859 1.00 85.12 247 PHE A N 1
ATOM 1928 C CA . PHE A 1 247 ? -26.482 -21.936 25.819 1.00 85.12 247 PHE A CA 1
ATOM 1929 C C . PHE A 1 247 ? -27.345 -23.1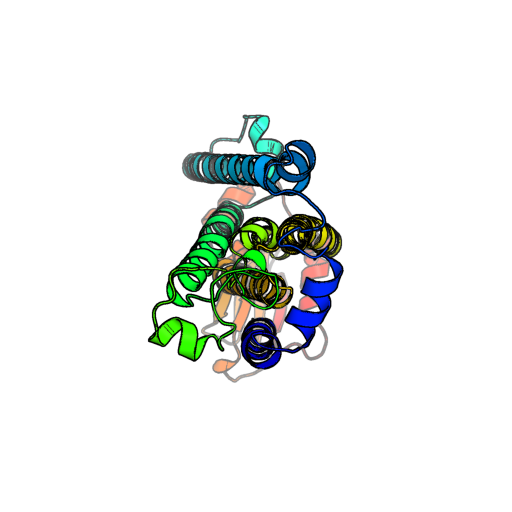81 25.603 1.00 85.12 247 PHE A C 1
ATOM 1931 O O . PHE A 1 247 ? -27.720 -23.854 26.557 1.00 85.12 247 PHE A O 1
ATOM 1938 N N . GLN A 1 248 ? -27.657 -23.504 24.348 1.00 84.06 248 GLN A N 1
ATOM 1939 C CA . GLN A 1 248 ? -28.487 -24.670 24.013 1.00 84.06 248 GLN A CA 1
ATOM 1940 C C . GLN A 1 248 ? -27.724 -25.992 24.204 1.00 84.06 248 GLN A C 1
ATOM 1942 O O . GLN A 1 248 ? -28.307 -26.995 24.606 1.00 84.06 248 GLN A O 1
ATOM 1947 N N . SER A 1 249 ? -26.412 -25.981 23.956 1.00 81.62 249 SER A N 1
ATOM 1948 C CA . SER A 1 249 ? -25.532 -27.143 24.103 1.00 81.62 249 SER A CA 1
ATOM 1949 C C . SER A 1 249 ? -25.043 -27.314 25.544 1.00 81.62 249 SER A C 1
ATOM 1951 O O . SER A 1 249 ? -24.670 -26.340 26.204 1.00 81.62 249 SER A O 1
ATOM 1953 N N . ASP A 1 250 ? -24.987 -28.562 26.011 1.00 83.00 250 ASP A N 1
ATOM 1954 C CA . ASP A 1 250 ? -24.390 -28.932 27.302 1.00 83.00 250 ASP A CA 1
ATOM 1955 C C . ASP A 1 250 ? -22.856 -29.030 27.253 1.00 83.00 250 ASP A C 1
ATOM 1957 O O . ASP A 1 250 ? -22.204 -29.096 28.294 1.00 83.00 250 ASP A O 1
ATOM 1961 N N . ASP A 1 251 ? -22.255 -28.986 26.060 1.00 83.50 251 ASP A N 1
ATOM 1962 C CA . ASP A 1 251 ? -20.802 -28.974 25.920 1.00 83.50 251 ASP A CA 1
ATOM 1963 C C . ASP A 1 251 ? -20.217 -27.609 26.312 1.00 83.50 251 ASP A C 1
ATOM 1965 O O . ASP A 1 251 ? -20.350 -26.613 25.593 1.00 83.50 251 ASP A O 1
ATOM 1969 N N . SER A 1 252 ? -19.486 -27.585 27.426 1.00 79.38 252 SER A N 1
ATOM 1970 C CA . SER A 1 252 ? -18.776 -26.406 27.935 1.00 79.38 252 SER A CA 1
ATOM 1971 C C . SER A 1 252 ? -17.802 -25.760 26.939 1.00 79.38 252 SER A C 1
ATOM 1973 O O . SER A 1 252 ? -17.537 -24.559 27.032 1.00 79.38 252 SER A O 1
ATOM 1975 N N . SER A 1 253 ? -17.306 -26.504 25.939 1.00 78.56 253 SER A N 1
ATOM 1976 C CA . SER A 1 253 ? -16.437 -25.962 24.886 1.00 78.56 253 SER A CA 1
ATOM 1977 C C . SER A 1 253 ? -17.157 -24.941 23.986 1.00 78.56 253 SER A C 1
ATOM 1979 O O . SER A 1 253 ? -16.521 -24.048 23.405 1.00 78.56 253 SER A O 1
ATOM 1981 N N . THR A 1 254 ? -18.491 -25.037 23.936 1.00 77.62 254 THR A N 1
ATOM 1982 C CA . THR A 1 254 ? -19.391 -24.218 23.113 1.00 77.62 254 THR A CA 1
ATOM 1983 C C . THR A 1 254 ? -19.953 -22.999 23.843 1.00 77.62 254 THR A C 1
ATOM 1985 O O . THR A 1 254 ? -20.594 -22.154 23.218 1.00 77.62 254 THR A O 1
ATOM 1988 N N . TRP A 1 255 ? -19.678 -22.842 25.144 1.00 81.56 255 TRP A N 1
ATOM 1989 C CA . TRP A 1 255 ? -20.179 -21.729 25.959 1.00 81.56 255 TRP A CA 1
ATOM 1990 C C . TRP A 1 255 ? -19.396 -20.434 25.726 1.00 81.56 255 TRP A C 1
ATOM 1992 O O . TRP A 1 255 ? -18.794 -19.857 26.634 1.00 81.56 255 TRP A O 1
ATOM 2002 N N . LYS A 1 256 ? -19.370 -19.973 24.475 1.00 76.50 256 LYS A N 1
ATOM 2003 C CA . LYS A 1 256 ? -18.674 -18.761 24.043 1.00 76.50 256 LYS A CA 1
ATOM 2004 C C . LYS A 1 256 ? -19.654 -17.838 23.350 1.00 76.50 256 LYS A C 1
ATOM 2006 O O . LYS A 1 256 ? -20.270 -18.204 22.354 1.00 76.50 256 LYS A O 1
ATOM 2011 N N . LEU A 1 257 ? -19.763 -16.611 23.848 1.00 71.19 257 LEU A N 1
ATOM 2012 C CA . LEU A 1 257 ? -20.524 -15.572 23.168 1.00 71.19 257 LEU A CA 1
ATOM 2013 C C . LEU A 1 257 ? -19.555 -14.626 22.440 1.00 71.19 257 LEU A C 1
ATOM 2015 O O . LEU A 1 257 ? -18.663 -14.059 23.083 1.00 71.19 257 LEU A O 1
ATOM 2019 N N . PRO A 1 258 ? -19.704 -14.414 21.119 1.00 62.44 258 PRO A N 1
ATOM 2020 C CA . PRO A 1 258 ? -18.927 -13.422 20.391 1.00 62.44 258 PRO A CA 1
ATOM 2021 C C . PRO A 1 258 ? -19.410 -12.019 20.763 1.00 62.44 258 PRO A C 1
ATOM 2023 O O . PRO A 1 258 ? -20.443 -11.531 20.302 1.00 62.44 258 PRO A O 1
ATOM 2026 N N . ILE A 1 259 ? -18.624 -11.349 21.590 1.00 62.78 259 ILE A N 1
ATOM 2027 C CA . ILE A 1 259 ? -18.939 -10.072 22.206 1.00 62.78 259 ILE A CA 1
ATOM 2028 C C . ILE A 1 259 ? -18.068 -8.971 21.573 1.00 62.78 259 ILE A C 1
ATOM 2030 O O . ILE A 1 259 ? -16.858 -9.094 21.372 1.00 62.78 259 ILE A O 1
ATOM 2034 N N . GLY A 1 260 ? -18.680 -7.846 21.193 1.00 53.66 260 GLY A N 1
ATOM 2035 C CA . GLY A 1 260 ? -17.914 -6.681 20.739 1.00 53.66 260 GLY A CA 1
ATOM 2036 C C . GLY A 1 260 ? -17.029 -6.148 21.870 1.00 53.66 260 GLY A C 1
ATOM 2037 O O . GLY A 1 260 ? -17.462 -6.104 23.012 1.00 53.66 260 GLY A O 1
ATOM 2038 N N . THR A 1 261 ? -15.818 -5.667 21.576 1.00 43.78 261 THR A N 1
ATOM 2039 C CA . THR A 1 261 ? -14.868 -5.133 22.582 1.00 43.78 261 THR A CA 1
ATOM 2040 C C . THR A 1 261 ? -15.433 -4.026 23.488 1.00 43.78 261 THR A C 1
ATOM 2042 O O . THR A 1 261 ? -14.867 -3.756 24.539 1.00 43.78 261 THR A O 1
ATOM 2045 N N . ALA A 1 262 ? -16.554 -3.401 23.110 1.00 42.91 262 ALA A N 1
ATOM 2046 C CA . ALA A 1 262 ? -17.267 -2.402 23.908 1.00 42.91 262 ALA A CA 1
ATOM 2047 C C . ALA A 1 262 ? -18.036 -2.969 25.121 1.00 42.91 262 ALA A C 1
ATOM 2049 O O . ALA A 1 262 ? -18.412 -2.201 25.994 1.00 42.91 262 ALA A O 1
ATOM 2050 N N . LEU A 1 263 ? -18.285 -4.279 25.177 1.00 46.50 263 LEU A N 1
ATOM 2051 C CA . LEU A 1 263 ? -19.071 -4.931 26.237 1.00 46.50 263 LEU A CA 1
ATOM 2052 C C . LEU A 1 263 ? -18.249 -5.320 27.480 1.00 46.50 263 LEU A C 1
ATOM 2054 O O . LEU A 1 263 ? -18.827 -5.751 28.469 1.00 46.50 263 LEU A O 1
ATOM 2058 N N . LEU A 1 264 ? -16.916 -5.230 27.427 1.00 44.62 264 LEU A N 1
ATOM 2059 C CA . LEU A 1 264 ? -16.042 -5.911 28.392 1.00 44.62 264 LEU A CA 1
ATOM 2060 C C . LEU A 1 264 ? -15.446 -5.013 29.484 1.00 44.62 264 LEU A C 1
ATOM 2062 O O . LEU A 1 264 ? -14.738 -5.530 30.343 1.00 44.62 264 LEU A O 1
ATOM 2066 N N . THR A 1 265 ? -15.679 -3.697 29.480 1.00 43.38 265 THR A N 1
ATOM 2067 C CA . THR A 1 265 ? -15.049 -2.809 30.470 1.00 43.38 265 THR A CA 1
ATOM 2068 C C . THR A 1 265 ? -16.081 -2.153 31.394 1.00 43.38 265 THR A C 1
ATOM 2070 O O . THR A 1 265 ? -17.036 -1.554 30.899 1.00 43.38 265 THR A O 1
ATOM 2073 N N . PRO A 1 266 ? -15.868 -2.171 32.727 1.00 41.91 266 PRO A N 1
ATOM 2074 C CA . PRO A 1 266 ? -16.628 -1.344 33.675 1.00 41.91 266 PRO A CA 1
ATOM 2075 C C . PRO A 1 266 ? -16.624 0.142 33.276 1.00 41.91 266 PRO A C 1
ATOM 2077 O O . PRO A 1 266 ? -17.617 0.848 33.404 1.00 41.91 266 PRO A O 1
ATOM 2080 N N . ILE A 1 267 ? -15.524 0.585 32.662 1.00 39.88 267 ILE A N 1
ATOM 2081 C CA . ILE A 1 267 ? -15.351 1.922 32.080 1.00 39.88 267 ILE A CA 1
ATOM 2082 C C . ILE A 1 267 ? -16.368 2.197 30.958 1.00 39.88 267 ILE A C 1
ATOM 2084 O O . ILE A 1 267 ? -16.860 3.313 30.843 1.00 39.88 267 ILE A O 1
ATOM 2088 N N . GLY A 1 268 ? -16.721 1.199 30.139 1.00 41.91 268 GLY A N 1
ATOM 2089 C CA . GLY A 1 268 ? -17.731 1.340 29.087 1.00 41.91 268 GLY A CA 1
ATOM 2090 C C . GLY A 1 268 ? -19.146 1.548 29.634 1.00 41.91 268 GLY A C 1
ATOM 2091 O O . GLY A 1 268 ? -19.933 2.251 29.009 1.00 41.91 268 GLY A O 1
ATOM 2092 N N . GLN A 1 269 ? -19.454 0.994 30.811 1.00 47.09 269 GLN A N 1
ATOM 2093 C CA . GLN A 1 269 ? -20.727 1.214 31.509 1.00 47.09 269 GLN A CA 1
ATOM 2094 C C . GLN A 1 269 ? -20.783 2.591 32.191 1.00 47.09 269 GLN A C 1
ATOM 2096 O O . GLN A 1 269 ? -21.819 3.250 32.148 1.00 47.09 269 GLN A O 1
ATOM 2101 N N . GLU A 1 270 ? -19.670 3.062 32.756 1.00 45.72 270 GLU A N 1
ATOM 2102 C CA . GLU A 1 270 ? -19.594 4.389 33.384 1.00 45.72 270 GLU A CA 1
ATOM 2103 C C . GLU A 1 270 ? -19.568 5.531 32.353 1.00 45.72 270 GLU A C 1
ATOM 2105 O O . GLU A 1 270 ? -20.309 6.503 32.486 1.00 45.72 270 GLU A O 1
ATOM 2110 N N . LEU A 1 271 ? -18.828 5.389 31.245 1.00 39.78 271 LEU A N 1
ATOM 2111 C CA . LEU A 1 271 ? -18.840 6.364 30.141 1.00 39.78 271 LEU A CA 1
ATOM 2112 C C . LEU A 1 271 ? -20.235 6.531 29.519 1.00 39.78 271 LEU A C 1
ATOM 2114 O O . LEU A 1 271 ? -20.586 7.604 29.041 1.00 39.78 271 LEU A O 1
ATOM 2118 N N . MET A 1 272 ? -21.052 5.482 29.555 1.00 47.88 272 MET A N 1
ATOM 2119 C CA . MET A 1 272 ? -22.425 5.475 29.052 1.00 47.88 272 MET A CA 1
ATOM 2120 C C . MET A 1 272 ? -23.389 6.301 29.915 1.00 47.88 272 MET A C 1
ATOM 2122 O O . MET A 1 272 ? -24.218 7.023 29.360 1.00 47.88 272 MET A O 1
ATOM 2126 N N . LYS A 1 273 ? -23.247 6.260 31.249 1.00 48.38 273 LYS A N 1
ATOM 2127 C CA . LYS A 1 273 ? -23.986 7.153 32.164 1.00 48.38 273 LYS A CA 1
ATOM 2128 C C . LYS A 1 273 ? -23.630 8.621 31.919 1.00 48.38 273 LYS A C 1
ATOM 2130 O O . LYS A 1 273 ? -24.492 9.486 32.009 1.00 48.38 273 LYS A O 1
ATOM 2135 N N . ILE A 1 274 ? -22.371 8.883 31.568 1.00 44.06 274 ILE A N 1
ATOM 2136 C CA . ILE A 1 274 ? -21.839 10.231 31.335 1.00 44.06 274 ILE A CA 1
ATOM 2137 C C . ILE A 1 274 ? -22.245 10.775 29.951 1.00 44.06 274 ILE A C 1
ATOM 2139 O O . ILE A 1 274 ? -22.492 11.968 29.807 1.00 44.06 274 ILE A O 1
ATOM 2143 N N . CYS A 1 275 ? -22.335 9.924 28.921 1.00 39.97 275 CYS A N 1
ATOM 2144 C CA . CYS A 1 275 ? -22.584 10.347 27.535 1.00 39.97 275 CYS A CA 1
ATOM 2145 C C . CYS A 1 275 ? -24.059 10.314 27.083 1.00 39.97 275 CYS A C 1
ATOM 2147 O O . CYS A 1 275 ? -24.316 10.573 25.907 1.00 39.97 275 CYS A O 1
ATOM 2149 N N . GLY A 1 276 ? -25.018 9.973 27.955 1.00 35.94 276 GLY A N 1
ATOM 2150 C CA . GLY A 1 276 ? -26.463 10.132 27.705 1.00 35.94 276 GLY A CA 1
ATOM 2151 C C . GLY A 1 276 ? -27.032 9.397 26.481 1.00 35.94 276 GLY A C 1
ATOM 2152 O O . GLY A 1 276 ? -28.081 9.774 25.972 1.00 35.94 276 GLY A O 1
ATOM 2153 N N . SER A 1 277 ? -26.346 8.373 25.971 1.00 45.00 277 SER A N 1
ATOM 2154 C CA . SER A 1 277 ? -26.711 7.662 24.739 1.00 45.00 277 SER A CA 1
ATOM 2155 C C . SER A 1 277 ? -27.120 6.226 25.042 1.00 45.00 277 SER A C 1
ATOM 2157 O O . SER A 1 277 ? -26.417 5.278 24.698 1.00 45.00 277 SER A O 1
ATOM 2159 N N . THR A 1 278 ? -28.272 6.044 25.689 1.00 51.25 278 THR A N 1
ATOM 2160 C CA . THR A 1 278 ? -28.946 4.741 25.672 1.00 51.25 278 THR A CA 1
ATOM 2161 C C . THR A 1 278 ? -29.282 4.388 24.217 1.00 51.25 278 THR A C 1
ATOM 2163 O O . THR A 1 278 ? -29.742 5.245 23.460 1.00 51.25 278 THR A O 1
ATOM 2166 N N . PRO A 1 279 ? -29.005 3.158 23.755 1.00 52.12 279 PRO A N 1
ATOM 2167 C CA . PRO A 1 279 ? -29.478 2.730 22.455 1.00 52.12 279 PRO A CA 1
ATOM 2168 C C . PRO A 1 279 ? -31.003 2.706 22.515 1.00 52.12 279 PRO A C 1
ATOM 2170 O O . PRO A 1 279 ? -31.583 2.230 23.489 1.00 52.12 279 PRO A O 1
ATOM 2173 N N . ASP A 1 280 ? -31.641 3.207 21.465 1.00 57.91 280 ASP A N 1
ATOM 2174 C CA . ASP A 1 280 ? -33.077 3.043 21.274 1.00 57.91 280 ASP A CA 1
ATOM 2175 C C . ASP A 1 280 ? -33.441 1.546 21.390 1.00 57.91 280 ASP A C 1
ATOM 2177 O O . ASP A 1 280 ? -32.721 0.677 20.875 1.00 57.91 280 ASP A O 1
ATOM 2181 N N . ILE A 1 281 ? -34.560 1.246 22.056 1.00 61.62 281 ILE A N 1
ATOM 2182 C CA . ILE A 1 281 ? -35.158 -0.091 22.187 1.00 61.62 281 ILE A CA 1
ATOM 2183 C C . ILE A 1 281 ? -35.224 -0.794 20.820 1.00 61.62 281 ILE A C 1
ATOM 2185 O O . ILE A 1 281 ? -34.993 -2.001 20.724 1.00 61.62 281 ILE A O 1
ATOM 2189 N N . ALA A 1 282 ? -35.435 -0.045 19.732 1.00 58.25 282 ALA A N 1
ATOM 2190 C CA . ALA A 1 282 ? -35.411 -0.576 18.369 1.00 58.25 282 ALA A CA 1
ATOM 2191 C C . ALA A 1 282 ? -34.070 -1.243 17.991 1.00 58.25 282 ALA A C 1
ATOM 2193 O O . ALA A 1 282 ? -34.040 -2.293 17.340 1.00 58.25 282 ALA A O 1
ATOM 2194 N N . TYR A 1 283 ? -32.940 -0.669 18.411 1.00 59.62 283 TYR A N 1
ATOM 2195 C CA . TYR A 1 283 ? -31.613 -1.239 18.169 1.00 59.62 283 TYR A CA 1
ATOM 2196 C C . TYR A 1 283 ? -31.355 -2.466 19.053 1.00 59.62 283 TYR A C 1
ATOM 2198 O O . TYR A 1 283 ? -30.768 -3.447 18.587 1.00 59.62 283 TYR A O 1
ATOM 2206 N N . LEU A 1 284 ? -31.844 -2.434 20.297 1.00 63.56 284 LEU A N 1
ATOM 2207 C CA . LEU A 1 284 ? -31.769 -3.548 21.243 1.00 63.56 284 LEU A CA 1
ATOM 2208 C C . LEU A 1 284 ? -32.514 -4.781 20.719 1.00 63.56 284 LEU A C 1
ATOM 2210 O O . LEU A 1 284 ? -31.955 -5.876 20.657 1.00 63.56 284 LEU A O 1
ATOM 2214 N N . ASN A 1 285 ? -33.739 -4.579 20.236 1.00 67.00 285 ASN A N 1
ATOM 2215 C CA . ASN A 1 285 ? -34.559 -5.634 19.647 1.00 67.00 285 ASN A CA 1
ATOM 2216 C C . ASN A 1 285 ? -33.935 -6.190 18.364 1.00 67.00 285 ASN A C 1
ATOM 2218 O O . ASN A 1 285 ? -33.914 -7.400 18.150 1.00 67.00 285 ASN A O 1
ATOM 2222 N N . LYS A 1 286 ? -33.334 -5.334 17.530 1.00 66.06 286 LYS A N 1
ATOM 2223 C CA . LYS A 1 286 ? -32.602 -5.783 16.337 1.00 66.06 286 LYS A CA 1
ATOM 2224 C C . LYS A 1 286 ? -31.380 -6.637 16.686 1.00 66.06 286 LYS A C 1
ATOM 2226 O O . LYS A 1 286 ? -31.049 -7.561 15.943 1.00 66.06 286 LYS A O 1
ATOM 2231 N N . PHE A 1 287 ? -30.697 -6.328 17.787 1.00 65.56 287 PHE A N 1
ATOM 2232 C CA . PHE A 1 287 ? -29.592 -7.136 18.297 1.00 65.56 287 PHE A CA 1
ATOM 2233 C C . PHE A 1 287 ? -30.080 -8.492 18.826 1.00 65.56 287 PHE A C 1
ATOM 2235 O O . PHE A 1 287 ? -29.524 -9.515 18.429 1.00 65.56 287 PHE A O 1
ATOM 2242 N N . LEU A 1 288 ? -31.149 -8.506 19.630 1.00 68.94 288 LEU A N 1
ATOM 2243 C CA . LEU A 1 288 ? -31.779 -9.730 20.137 1.00 68.94 288 LEU A CA 1
ATOM 2244 C C . LEU A 1 288 ? -32.235 -10.651 19.007 1.00 68.94 288 LEU A C 1
ATOM 2246 O O . LEU A 1 288 ? -31.824 -11.805 18.961 1.00 68.94 288 LEU A O 1
ATOM 2250 N N . ASN A 1 289 ? -32.995 -10.127 18.045 1.00 72.25 289 ASN A N 1
ATOM 2251 C CA . ASN A 1 289 ? -33.502 -10.908 16.913 1.00 72.25 289 ASN A CA 1
ATOM 2252 C C . ASN A 1 289 ? -32.377 -11.474 16.044 1.00 72.25 289 ASN A C 1
ATOM 2254 O O . ASN A 1 289 ? -32.521 -12.532 15.446 1.00 72.25 289 ASN A O 1
ATOM 2258 N N . LYS A 1 290 ? -31.234 -10.782 15.978 1.00 70.38 290 LYS A N 1
ATOM 2259 C CA . LYS A 1 290 ? -30.066 -11.268 15.244 1.00 70.38 290 LYS A CA 1
ATOM 2260 C C . LYS A 1 290 ? -29.365 -12.436 15.945 1.00 70.38 290 LYS A C 1
ATOM 2262 O O . LYS A 1 290 ? -28.716 -13.223 15.263 1.00 70.38 290 LYS A O 1
ATOM 2267 N N . ILE A 1 291 ? -29.430 -12.513 17.274 1.00 69.06 291 ILE A N 1
ATOM 2268 C CA . ILE A 1 291 ? -28.785 -13.582 18.051 1.00 69.06 291 ILE A CA 1
ATOM 2269 C C . ILE A 1 291 ? -29.741 -14.752 18.297 1.00 69.06 291 ILE A C 1
ATOM 2271 O O . ILE A 1 291 ? -29.313 -15.896 18.211 1.00 69.06 291 ILE A O 1
ATOM 2275 N N . ASN A 1 292 ? -31.025 -14.483 18.520 1.00 74.69 292 ASN A N 1
ATOM 2276 C CA . ASN A 1 292 ? -32.053 -15.481 18.829 1.00 74.69 292 ASN A CA 1
ATOM 2277 C C . ASN A 1 292 ? -32.697 -16.116 17.583 1.00 74.69 292 ASN A C 1
ATOM 2279 O O . ASN A 1 292 ? -33.868 -16.482 17.619 1.00 74.69 292 ASN A O 1
ATOM 2283 N N . VAL A 1 293 ? -31.970 -16.218 16.470 1.00 74.00 293 VAL A N 1
ATOM 2284 C CA . VAL A 1 293 ? -32.476 -16.899 15.266 1.00 74.00 293 VAL A CA 1
ATOM 2285 C C . VAL A 1 293 ? -32.656 -18.394 15.566 1.00 74.00 293 VAL A C 1
ATOM 2287 O O . VAL A 1 293 ? -31.865 -18.964 16.321 1.00 74.00 293 VAL A O 1
ATOM 2290 N N . GLU A 1 294 ? -33.677 -19.037 14.991 1.00 56.38 294 GLU A N 1
ATOM 2291 C CA . GLU A 1 294 ? -33.863 -20.493 15.096 1.00 56.38 294 GLU A CA 1
ATOM 2292 C C . GLU A 1 294 ? -32.580 -21.244 14.704 1.00 56.38 294 GLU A C 1
ATOM 2294 O O . GLU A 1 294 ? -31.954 -20.951 13.685 1.00 56.38 294 GLU A O 1
ATOM 2299 N N . GLY A 1 295 ? -32.159 -22.188 15.552 1.00 60.41 295 GLY A N 1
ATOM 2300 C CA . GLY A 1 295 ? -30.893 -22.915 15.402 1.00 60.41 295 GLY A CA 1
ATOM 2301 C C . GLY A 1 295 ? -29.660 -22.217 15.995 1.00 60.41 295 GLY A C 1
ATOM 2302 O O . GLY A 1 295 ? -28.552 -22.742 15.884 1.00 60.41 295 GLY A O 1
ATOM 2303 N N . SER A 1 296 ? -29.811 -21.055 16.640 1.00 66.12 296 SER A N 1
ATOM 2304 C CA . SER A 1 296 ? -28.709 -20.404 17.358 1.00 66.12 296 SER A CA 1
ATOM 2305 C C . SER A 1 296 ? -28.262 -21.215 18.579 1.00 66.12 296 SER A C 1
ATOM 2307 O O . SER A 1 296 ? -29.077 -21.699 19.361 1.00 66.12 296 SER A O 1
ATOM 2309 N N . GLN A 1 297 ? -26.944 -21.308 18.785 1.00 73.06 297 GLN A N 1
ATOM 2310 C CA . GLN A 1 297 ? -26.342 -21.973 19.949 1.00 73.06 297 GLN A CA 1
ATOM 2311 C C . GLN A 1 297 ? -26.627 -21.248 21.272 1.00 73.06 297 GLN A C 1
ATOM 2313 O O . GLN A 1 297 ? -26.409 -21.820 22.341 1.00 73.06 297 GLN A O 1
ATOM 2318 N N . VAL A 1 298 ? -27.080 -19.991 21.209 1.00 76.38 298 VAL A N 1
ATOM 2319 C CA . VAL A 1 298 ? -27.263 -19.126 22.374 1.00 76.38 298 VAL A CA 1
ATOM 2320 C C . VAL A 1 298 ? -28.578 -18.371 22.282 1.00 76.38 298 VAL A C 1
ATOM 2322 O O . VAL A 1 298 ? -28.873 -17.741 21.267 1.00 76.38 298 VAL A O 1
ATOM 2325 N N . LYS A 1 299 ? -29.330 -18.378 23.379 1.00 82.38 299 LYS A N 1
ATOM 2326 C CA . LYS A 1 299 ? -30.543 -17.593 23.571 1.00 82.38 299 LYS A CA 1
ATOM 2327 C C . LYS A 1 299 ? -30.259 -16.457 24.549 1.00 82.38 299 LYS A C 1
ATOM 2329 O O . LYS A 1 299 ? -29.741 -16.676 25.641 1.00 82.38 299 LYS A O 1
ATOM 2334 N N . LEU A 1 300 ? -30.583 -15.236 24.143 1.00 79.12 300 LEU A N 1
ATOM 2335 C CA . LEU A 1 300 ? -30.497 -14.035 24.965 1.00 79.12 300 LEU A CA 1
ATOM 2336 C C . LEU A 1 300 ? -31.894 -13.580 25.383 1.00 79.12 300 LEU A C 1
ATOM 2338 O O . LEU A 1 300 ? -32.767 -13.400 24.536 1.00 79.12 300 LEU A O 1
ATOM 2342 N N . SER A 1 301 ? -32.099 -13.322 26.669 1.00 81.38 301 SER A N 1
ATOM 2343 C CA . SER A 1 301 ? -33.339 -12.731 27.188 1.00 81.38 301 SER A CA 1
ATOM 2344 C C . SER A 1 301 ? -33.030 -11.551 28.104 1.00 81.38 301 SER A C 1
ATOM 2346 O O . SER A 1 301 ? -32.018 -11.543 28.798 1.00 81.38 301 SER A O 1
ATOM 2348 N N . ILE A 1 302 ? -33.866 -10.514 28.083 1.00 77.88 302 ILE A N 1
ATOM 2349 C CA . ILE A 1 302 ? -33.721 -9.361 28.984 1.00 77.88 302 ILE A CA 1
ATOM 2350 C C . ILE A 1 302 ? -34.184 -9.793 30.379 1.00 77.88 302 ILE A C 1
ATOM 2352 O O . ILE A 1 302 ? -35.275 -10.341 30.506 1.00 77.88 302 ILE A O 1
ATOM 2356 N N . ILE A 1 303 ? -33.363 -9.568 31.411 1.00 70.19 303 ILE A N 1
ATOM 2357 C CA . ILE A 1 303 ? -33.710 -9.936 32.795 1.00 70.19 303 ILE A CA 1
ATOM 2358 C C . ILE A 1 303 ? -34.543 -8.840 33.463 1.00 70.19 303 ILE A C 1
ATOM 2360 O O . ILE A 1 303 ? -35.412 -9.185 34.246 1.00 70.19 303 ILE A O 1
ATOM 2364 N N . ASN A 1 304 ? -34.302 -7.561 33.148 1.00 59.12 304 ASN A N 1
ATOM 2365 C CA . ASN A 1 304 ? -35.104 -6.406 33.577 1.00 59.12 304 ASN A CA 1
ATOM 2366 C C . ASN A 1 304 ? -34.856 -5.218 32.624 1.00 59.12 304 ASN A C 1
ATOM 2368 O O . ASN A 1 304 ? -33.714 -5.025 32.190 1.00 59.12 304 ASN A O 1
ATOM 2372 N N . MET A 1 305 ? -35.910 -4.453 32.305 1.00 50.19 305 MET A N 1
ATOM 2373 C CA . MET A 1 305 ? -35.810 -3.096 31.738 1.00 50.19 305 MET A CA 1
ATOM 2374 C C . MET A 1 305 ? -35.692 -2.074 32.863 1.00 50.19 305 MET A C 1
ATOM 2376 O O . MET A 1 305 ? -36.391 -2.263 33.882 1.00 50.19 305 MET A O 1
#

Radius of gyration: 25.19 Å; Cα contacts (8 Å, |Δi|>4): 446; chains: 1; bounding box: 61×51×61 Å

Sequence (305 aa):
MSIALVMAIVATLTLEHSQIDLMVADWFYLGMGHWMVAKQAFLPDLLLYSGLKKLLMAMLIYLLVATICRAYHEKKGNAITAKWLVPVTKFRVRELAYLVLTLILVPTVVASLKAYTHVVCPVHLTIFDGTLPYLPMLDSMRNTIPDKCFPAAHASSGFALFAFAFAPSLRRRRGAIIIVVMALGWAMG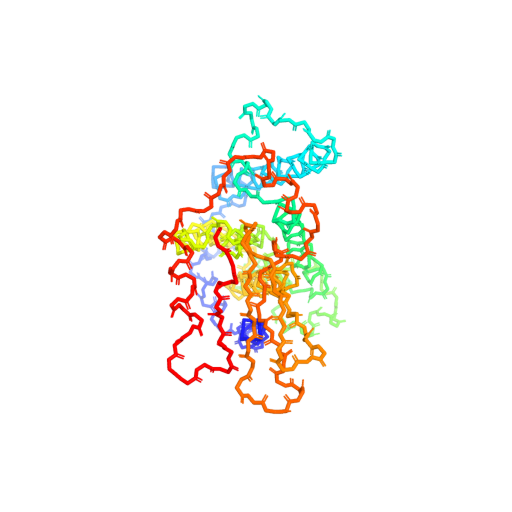CYKMIIGDHFLSHTVVSMMLAWAMSAGLAWVFFKKGEQAFKSKNGRIGYYGTVF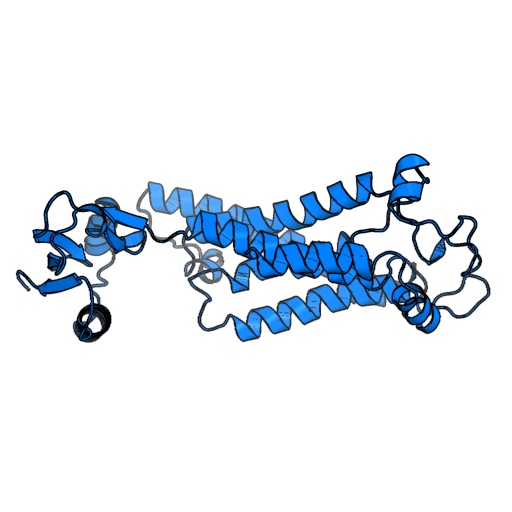SVEFQSDDSSTWKLPIGTALLTPIGQELMKICGSTPDIAYLNKFLNKINVEGSQVKLSIINM

Organism: Escherichia coli (NCBI:txid562)

Mean predicted aligned error: 11.28 Å

Nearest PDB structures (foldseek):
  5jki-assembly1_A  TM=6.718E-01  e=2.016E-02  Bacillus subtilis subsp. subtilis str. 168
  6ebu-assembly1_A  TM=5.777E-01  e=1.605E-01  Aquifex aeolicus VF5
  8bm3-assembly4_D  TM=3.314E-01  e=1.185E-01  Escherichia coli K-12
  5jwy-assembly1_A  TM=4.659E-01  e=3.793E-01  Escherichia coli K-12
  4px7-assembly1_A  TM=3.439E-01  e=2.730E+00  Escherichia coli BL21(DE3)

InterPro domains:
  IPR000326 Phosphatidic acid phosphatase type 2/haloperoxidase [PF01569] (96-224)
  IPR036938 Phosphatidic acid phosphatase type 2/haloperoxidase superfamily [SSF48317] (10-224)

Solvent-accessible surface area (backbone atoms only — not comparable to full-atom values): 16128 Å² total; per-residue (Å²): 88,67,66,41,46,51,47,25,52,48,41,44,74,62,34,54,86,28,71,62,31,54,57,58,45,50,78,26,48,71,57,96,59,39,40,74,40,62,88,83,42,61,68,63,40,36,68,39,39,61,46,48,51,51,52,54,50,52,50,46,53,50,42,46,53,51,28,53,53,46,51,52,29,66,75,68,71,50,78,88,78,60,72,87,50,56,88,57,62,76,52,49,56,69,51,37,49,49,41,43,50,34,55,50,49,36,27,49,53,36,41,51,48,14,72,60,32,16,24,70,27,51,54,40,20,47,94,42,66,28,86,37,78,90,65,51,52,71,56,19,37,74,66,60,42,99,36,63,23,35,37,26,35,76,21,14,55,36,21,18,53,42,27,56,38,58,34,75,83,34,54,93,49,22,68,63,43,47,53,53,26,50,52,50,16,45,43,29,30,49,51,34,32,33,45,24,50,32,45,61,42,20,37,54,34,24,44,28,45,17,45,20,50,28,46,43,52,37,48,72,75,61,52,66,39,64,51,72,45,97,45,55,66,44,76,46,61,55,89,88,36,42,29,37,37,38,41,71,58,88,56,70,92,66,34,56,47,87,36,59,74,72,62,76,43,75,63,49,58,53,52,41,72,74,62,74,66,70,75,55,68,71,58,54,50,54,51,46,58,68,48,55,39,91,89,46,63,42,42,70,44,78,72,57,136

Foldseek 3Di:
DVVLVVVLVVLCVDVQPDVQLVVLLVVQADAPLDGVDAPPDDPLCCPLFDVLVVVLVVVLVLLVVLLVVQVVCLVVVHDDPDPSNVVVPLAHSLLSVLLNCLLPVLLVVQVVVQQQQQQAFQSQDVVRVHDDHHDGSVVSNVVVHPHGQAAPSRLLNLLSQLLLLLGPSCVVCNVVSVVNSCVSSVSNVVSCSRNRRYTPSNSSSSNSSSNVSSVVSSCVSFVFDKDQDPDQWDWFDDLNFIKIKHFPDPDSVLRIDRHGPLRPDPSSNVVSVVVVDRDPVVVVVVVQCVQCPPPHRMHIDTPDD

pLDDT: mean 83.14, std 15.08, range [35.94, 98.31]